Protein AF-A0A0B8PIT9-F1 (afdb_monomer_lite)

Secondary structure (DSSP, 8-state):
-------EEEEEETTEEEEEEEEEGGGS-THHHHHHHHHHHHHHHHHTGGGGTTGGGSEEEEEEES-TT-HHHHHHHHHHHHHHGGGPPEEEEEEEESS----HHHHHHS---HHHHHHHTT-SSGGGGGGHHHHHHHHHHHEEEEEEE--TTSPPPPPEEEEEEE--S-PEEEEE-GGGSBP--BGGGTB---EEEEETTEEEEE---BT--SSS-HHHHHHHHHHHHHHHHHSTT----TT-EEEEEE-HHHHHHHHHHHHTEEEEEEES--S-HHHHHTS----

pLDDT: mean 80.67, std 16.25, range [24.0, 97.69]

Structure (mmCIF, N/CA/C/O backbone):
data_AF-A0A0B8PIT9-F1
#
_entry.id   AF-A0A0B8PIT9-F1
#
loop_
_atom_site.group_PDB
_atom_site.id
_atom_site.type_symbol
_atom_site.label_atom_id
_atom_site.label_alt_id
_atom_site.label_comp_id
_atom_site.label_asym_id
_atom_site.label_entity_id
_atom_site.label_seq_id
_atom_site.pdbx_PDB_ins_code
_atom_site.Cartn_x
_atom_site.Cartn_y
_atom_site.Cartn_z
_atom_site.occupancy
_atom_site.B_iso_or_equiv
_atom_site.auth_seq_id
_atom_site.auth_comp_id
_atom_site.auth_asym_id
_atom_site.auth_atom_id
_atom_site.pdbx_PDB_model_num
ATOM 1 N N . MET A 1 1 ? 27.194 18.241 -0.532 1.00 26.44 1 MET A N 1
ATOM 2 C CA . MET A 1 1 ? 25.831 18.759 -0.779 1.00 26.44 1 MET A CA 1
ATOM 3 C C . MET A 1 1 ? 25.092 17.719 -1.616 1.00 26.44 1 MET A C 1
ATOM 5 O O . MET A 1 1 ? 25.312 17.622 -2.813 1.00 26.44 1 MET A O 1
ATOM 9 N N . THR A 1 2 ? 24.352 16.824 -0.964 1.00 24.00 2 THR A N 1
ATOM 10 C CA . THR A 1 2 ? 23.781 15.618 -1.582 1.00 24.00 2 THR A CA 1
ATOM 11 C C . THR A 1 2 ? 22.558 16.008 -2.407 1.00 24.00 2 THR A C 1
ATOM 13 O O . THR A 1 2 ? 21.477 16.222 -1.861 1.00 24.00 2 THR A O 1
ATOM 16 N N . GLN A 1 3 ? 22.733 16.169 -3.719 1.00 26.91 3 GLN A N 1
ATOM 17 C CA . GLN A 1 3 ? 21.637 16.458 -4.637 1.00 26.91 3 GLN A CA 1
ATOM 18 C C . GLN A 1 3 ? 20.730 15.222 -4.680 1.00 26.91 3 GLN A C 1
ATOM 20 O O . GLN A 1 3 ? 21.044 14.212 -5.309 1.00 26.91 3 GLN A O 1
ATOM 25 N N . LEU A 1 4 ? 19.634 15.265 -3.918 1.00 27.41 4 LEU A N 1
ATOM 26 C CA . LEU A 1 4 ? 18.597 14.245 -3.952 1.00 27.41 4 LEU A CA 1
ATOM 27 C C . LEU A 1 4 ? 18.069 14.159 -5.381 1.00 27.41 4 LEU A C 1
ATOM 29 O O . LEU A 1 4 ? 17.378 15.062 -5.856 1.00 27.41 4 LEU A O 1
ATOM 33 N N . MET A 1 5 ? 18.410 13.061 -6.053 1.00 31.33 5 MET A N 1
ATOM 34 C CA . MET A 1 5 ? 17.773 12.631 -7.287 1.00 31.33 5 MET A CA 1
ATOM 35 C C . MET A 1 5 ? 16.274 12.548 -6.990 1.00 31.33 5 MET A C 1
ATOM 37 O O . MET A 1 5 ? 15.802 11.648 -6.298 1.00 31.33 5 MET A O 1
ATOM 41 N N . THR A 1 6 ? 15.543 13.576 -7.404 1.00 32.84 6 THR A N 1
ATOM 42 C CA . THR A 1 6 ? 14.099 13.631 -7.237 1.00 32.84 6 THR A CA 1
ATOM 43 C C . THR A 1 6 ? 13.543 12.689 -8.288 1.00 32.84 6 THR A C 1
ATOM 45 O O . THR A 1 6 ? 13.624 12.984 -9.479 1.00 32.84 6 THR A O 1
ATOM 48 N N . LEU A 1 7 ? 13.065 11.522 -7.856 1.00 41.59 7 LEU A N 1
ATOM 49 C CA . LEU A 1 7 ? 12.253 10.660 -8.707 1.00 41.59 7 LEU A CA 1
ATOM 50 C C . LEU A 1 7 ? 11.084 11.501 -9.229 1.00 41.59 7 LEU A C 1
ATOM 52 O O . LEU A 1 7 ? 10.476 12.255 -8.471 1.00 41.59 7 LEU A O 1
ATOM 56 N N . LEU A 1 8 ? 10.825 11.419 -10.526 1.00 42.94 8 LEU A N 1
ATOM 57 C CA . LEU A 1 8 ? 9.702 12.078 -11.178 1.00 42.94 8 LEU A CA 1
ATOM 58 C C . LEU A 1 8 ? 8.691 10.992 -11.536 1.00 42.94 8 LEU A C 1
ATOM 60 O O . LEU A 1 8 ? 9.087 9.937 -12.024 1.00 42.94 8 LEU A O 1
ATOM 64 N N . ILE A 1 9 ? 7.409 11.248 -11.292 1.00 45.84 9 ILE A N 1
ATOM 65 C CA . ILE A 1 9 ? 6.317 10.400 -11.776 1.00 45.84 9 ILE A CA 1
ATOM 66 C C . ILE A 1 9 ? 5.613 11.086 -12.941 1.00 45.84 9 ILE A C 1
ATOM 68 O O . ILE A 1 9 ? 5.489 12.313 -12.978 1.00 45.84 9 ILE A O 1
ATOM 72 N N . THR A 1 10 ? 5.156 10.287 -13.895 1.00 48.75 10 THR A N 1
ATOM 73 C CA . THR A 1 10 ? 4.450 10.759 -15.084 1.00 48.75 10 THR A CA 1
ATOM 74 C C . THR A 1 10 ? 2.951 10.784 -14.789 1.00 48.75 10 THR A C 1
ATOM 76 O O . THR A 1 10 ? 2.353 9.752 -14.494 1.00 48.75 10 THR A O 1
ATOM 79 N N . MET A 1 11 ? 2.330 11.962 -14.843 1.00 50.50 11 MET A N 1
ATOM 80 C CA . MET A 1 11 ? 0.885 12.138 -14.675 1.00 50.50 11 MET A CA 1
ATOM 81 C C . MET A 1 11 ? 0.250 12.582 -15.989 1.00 50.50 11 MET A C 1
ATOM 83 O O . MET A 1 11 ? 0.694 13.557 -16.592 1.00 50.50 11 MET A O 1
ATOM 87 N N . GLN A 1 12 ? -0.810 11.902 -16.415 1.00 60.56 12 GLN A N 1
ATOM 88 C CA . GLN A 1 12 ? -1.537 12.249 -17.635 1.00 60.56 12 GLN A CA 1
ATOM 89 C C . GLN A 1 12 ? -2.305 13.565 -17.452 1.00 60.56 12 GLN A C 1
ATOM 91 O O . GLN A 1 12 ? -2.968 13.775 -16.431 1.00 60.56 12 GLN A O 1
ATOM 96 N N . LEU A 1 13 ? -2.208 14.466 -18.429 1.00 62.28 13 LEU A N 1
ATOM 97 C CA . LEU A 1 13 ? -2.918 15.742 -18.392 1.00 62.28 13 LEU A CA 1
ATOM 98 C C . LEU A 1 13 ? -4.373 15.545 -18.825 1.00 62.28 13 LEU A C 1
ATOM 100 O O . LEU A 1 13 ? -4.648 14.954 -19.866 1.00 62.28 13 LEU A O 1
ATOM 104 N N . LYS A 1 14 ? -5.321 16.078 -18.042 1.00 65.38 14 LYS A N 1
ATOM 105 C CA . LYS A 1 14 ? -6.761 15.997 -18.361 1.00 65.38 14 LYS A CA 1
ATOM 106 C C . LYS A 1 14 ? -7.112 16.649 -19.699 1.00 65.38 14 LYS A C 1
ATOM 108 O O . LYS A 1 14 ? -8.049 16.217 -20.355 1.00 65.38 14 LYS A O 1
ATOM 113 N N . GLU A 1 15 ? -6.368 17.681 -20.076 1.00 76.38 15 GLU A N 1
ATOM 114 C CA . GLU A 1 15 ? -6.575 18.452 -21.304 1.00 76.38 15 GLU A CA 1
ATOM 115 C C . GLU A 1 15 ? -6.056 17.721 -22.547 1.00 76.38 15 GLU A C 1
ATOM 117 O O . GLU A 1 15 ? -6.538 17.969 -23.649 1.00 76.38 15 GLU A O 1
ATOM 122 N N . ASN A 1 16 ? -5.088 16.809 -22.390 1.00 66.19 16 ASN A N 1
ATOM 123 C CA . ASN A 1 16 ? -4.541 16.053 -23.506 1.00 66.19 16 ASN A CA 1
ATOM 124 C C . ASN A 1 16 ? -3.997 14.691 -23.061 1.00 66.19 16 ASN A C 1
ATOM 126 O O . ASN A 1 16 ? -2.941 14.591 -22.437 1.00 66.19 16 ASN A O 1
ATOM 130 N N . VAL A 1 17 ? -4.702 13.634 -23.465 1.00 61.75 17 VAL A N 1
ATOM 131 C CA . VAL A 1 17 ? -4.383 12.241 -23.124 1.00 61.75 17 VAL A CA 1
ATOM 132 C C . VAL A 1 17 ? -3.042 11.756 -23.681 1.00 61.75 17 VAL A C 1
ATOM 134 O O . VAL A 1 17 ? -2.508 10.776 -23.170 1.00 61.75 17 VAL A O 1
ATOM 137 N N . PHE A 1 18 ? -2.472 12.430 -24.681 1.00 56.06 18 PHE A N 1
ATOM 138 C CA . PHE A 1 18 ? -1.156 12.090 -25.228 1.00 56.06 18 PHE A CA 1
ATOM 139 C C . PHE A 1 18 ? 0.001 12.741 -24.465 1.00 56.06 18 PHE A C 1
ATOM 141 O O . PHE A 1 18 ? 1.154 12.366 -24.664 1.00 56.06 18 PHE A O 1
ATOM 148 N N . TRP A 1 19 ? -0.283 13.708 -23.589 1.00 58.47 19 TRP A N 1
ATOM 149 C CA . TRP A 1 19 ? 0.740 14.468 -22.884 1.00 58.47 19 TRP A CA 1
ATOM 150 C C . TRP A 1 19 ? 0.781 14.067 -21.420 1.00 58.47 19 TRP A C 1
ATOM 152 O O . TRP A 1 19 ? -0.242 13.943 -20.741 1.00 58.47 19 TRP A O 1
ATOM 162 N N . SER A 1 20 ? 1.999 13.891 -20.921 1.00 59.94 20 SER A N 1
ATOM 163 C CA . SER A 1 20 ? 2.227 13.573 -19.521 1.00 59.94 20 SER A CA 1
ATOM 164 C C . SER A 1 20 ? 3.138 14.611 -18.884 1.00 59.94 20 SER A C 1
ATOM 166 O O . SER A 1 20 ? 4.152 15.012 -19.453 1.00 59.94 20 SER A O 1
ATOM 168 N N . LYS A 1 21 ? 2.767 15.053 -17.687 1.00 62.25 21 LYS A N 1
ATOM 169 C CA . LYS A 1 21 ? 3.559 15.956 -16.861 1.00 62.25 21 LYS A CA 1
ATOM 170 C C . LYS A 1 21 ? 4.464 15.140 -15.948 1.00 62.25 21 LYS A C 1
ATOM 172 O O . LYS A 1 21 ? 3.998 14.223 -15.277 1.00 62.25 21 LYS A O 1
ATOM 177 N N . LEU A 1 22 ? 5.739 15.510 -15.889 1.00 52.09 22 LEU A N 1
ATOM 178 C CA . LEU A 1 22 ? 6.673 14.994 -14.893 1.00 52.09 22 LEU A CA 1
ATOM 179 C C . LEU A 1 22 ? 6.504 15.788 -13.594 1.00 52.09 22 LEU A C 1
ATOM 181 O O . LEU A 1 22 ? 6.681 17.007 -13.585 1.00 52.09 22 LEU A O 1
ATOM 185 N N . VAL A 1 23 ? 6.145 15.107 -12.508 1.00 52.12 23 VAL A N 1
ATOM 186 C CA . VAL A 1 23 ? 5.936 15.717 -11.187 1.00 52.12 23 VAL A CA 1
ATOM 187 C C . VAL A 1 23 ? 6.954 15.148 -10.195 1.00 52.12 23 VAL A C 1
ATOM 189 O O . VAL A 1 23 ? 7.129 13.927 -10.161 1.00 52.12 23 VAL A O 1
ATOM 192 N N . PRO A 1 24 ? 7.638 15.989 -9.393 1.00 46.69 24 PRO A N 1
ATOM 193 C CA . PRO A 1 24 ? 8.471 15.538 -8.279 1.00 46.69 24 PRO A CA 1
ATOM 194 C C . PRO A 1 24 ? 7.733 14.535 -7.390 1.00 46.69 24 PRO A C 1
ATOM 196 O O . PRO A 1 24 ? 6.664 14.839 -6.876 1.00 46.69 24 PRO A O 1
ATOM 199 N N . GLN A 1 25 ? 8.318 13.363 -7.130 1.00 47.09 25 GLN A N 1
ATOM 200 C CA . GLN A 1 25 ? 7.746 12.353 -6.224 1.00 47.09 25 GLN A CA 1
ATOM 201 C C . GLN A 1 25 ? 7.554 12.906 -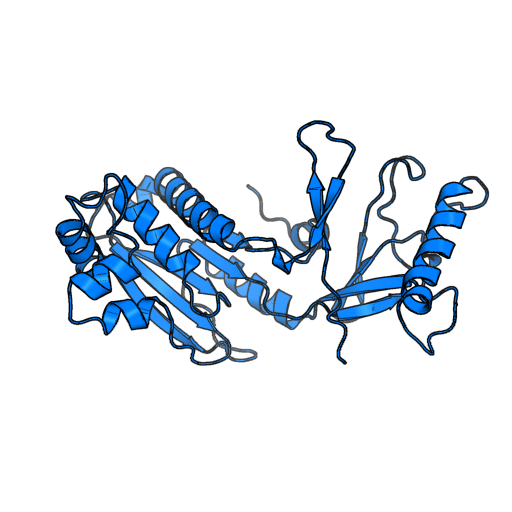4.799 1.00 47.09 25 GLN A C 1
ATOM 203 O O . GLN A 1 25 ? 6.744 12.400 -4.035 1.00 47.09 25 GLN A O 1
ATOM 208 N N . ARG A 1 26 ? 8.258 13.980 -4.419 1.00 46.19 26 ARG A N 1
ATOM 209 C CA . ARG A 1 26 ? 8.007 14.675 -3.146 1.00 46.19 26 ARG A CA 1
ATOM 210 C C . ARG A 1 26 ? 6.622 15.328 -3.076 1.00 46.19 26 ARG A C 1
ATOM 212 O O . ARG A 1 26 ? 6.094 15.443 -1.977 1.00 46.19 26 ARG A O 1
ATOM 219 N N . ASP A 1 27 ? 6.039 15.677 -4.221 1.00 40.56 27 ASP A N 1
ATOM 220 C CA . ASP A 1 27 ? 4.724 16.314 -4.328 1.00 40.56 27 ASP A CA 1
ATOM 221 C C . ASP A 1 27 ? 3.583 15.306 -4.538 1.00 40.56 27 ASP A C 1
ATOM 223 O O . ASP A 1 27 ? 2.421 15.708 -4.632 1.00 40.56 27 ASP A O 1
ATOM 227 N N . SER A 1 28 ? 3.859 13.992 -4.570 1.00 46.88 28 SER A N 1
ATOM 228 C CA . SER A 1 28 ? 2.792 12.993 -4.447 1.00 46.88 28 SER A CA 1
ATOM 229 C C . SER A 1 28 ? 2.329 12.973 -2.995 1.00 46.88 28 SER A C 1
ATOM 231 O O . SER A 1 28 ? 2.787 12.183 -2.170 1.00 46.88 28 SER A O 1
ATOM 233 N N . ASN A 1 29 ? 1.463 13.927 -2.686 1.00 53.19 29 ASN A N 1
ATOM 234 C CA . ASN A 1 29 ? 0.841 14.103 -1.397 1.00 53.19 29 ASN A CA 1
ATOM 235 C C . ASN A 1 29 ? 0.224 12.769 -0.946 1.00 53.19 29 ASN A C 1
ATOM 237 O O . ASN A 1 29 ? -0.634 12.208 -1.633 1.00 53.19 29 ASN A O 1
ATOM 241 N N . TYR A 1 30 ? 0.686 12.248 0.191 1.00 61.81 30 TYR A N 1
ATOM 242 C CA . TYR A 1 30 ? 0.211 10.994 0.779 1.00 61.81 30 TYR A CA 1
ATOM 243 C C . TYR A 1 30 ? -1.314 10.985 1.012 1.00 61.81 30 TYR A C 1
ATOM 245 O O . TYR A 1 30 ? -1.900 9.912 1.124 1.00 61.81 30 TYR A O 1
ATOM 253 N N . ASP A 1 31 ? -1.974 12.144 0.953 1.00 68.50 31 ASP A N 1
ATOM 254 C CA . ASP A 1 31 ? -3.432 12.311 0.939 1.00 68.50 31 ASP A CA 1
ATOM 255 C C . ASP A 1 31 ? -4.167 11.399 -0.063 1.00 68.50 31 ASP A C 1
ATOM 257 O O . ASP A 1 31 ? -5.296 10.958 0.198 1.00 68.50 31 ASP A O 1
ATOM 261 N N . TYR A 1 32 ? -3.553 11.062 -1.209 1.00 83.25 32 TYR A N 1
ATOM 262 C CA . TYR A 1 32 ? -4.187 10.127 -2.146 1.00 83.25 32 TYR A CA 1
ATOM 263 C C . TYR A 1 32 ? -4.332 8.726 -1.532 1.00 83.25 32 TYR A C 1
ATOM 265 O O . TYR A 1 32 ? -5.302 8.029 -1.834 1.00 83.25 32 TYR A O 1
ATOM 273 N N . VAL A 1 33 ? -3.403 8.313 -0.659 1.00 88.75 33 VAL A N 1
ATOM 274 C CA . VAL A 1 33 ? -3.403 6.996 -0.006 1.00 88.75 33 VAL A CA 1
ATOM 275 C C . VAL A 1 33 ? -4.597 6.878 0.929 1.00 88.75 33 VAL A C 1
ATOM 277 O O . VAL A 1 33 ? -5.299 5.873 0.884 1.00 88.75 33 VAL A O 1
ATOM 280 N N . ARG A 1 34 ? -4.903 7.919 1.709 1.00 92.50 34 ARG A N 1
ATOM 281 C CA . ARG A 1 34 ? -6.105 7.962 2.554 1.00 92.50 34 ARG A CA 1
ATOM 282 C C . ARG A 1 34 ? -7.380 7.765 1.735 1.00 92.50 34 ARG A C 1
ATOM 284 O O . ARG A 1 34 ? -8.232 6.946 2.087 1.00 92.50 34 ARG A O 1
ATOM 291 N N . SER A 1 35 ? -7.485 8.474 0.611 1.00 91.56 35 SER A N 1
ATOM 292 C CA . SER A 1 35 ? -8.624 8.352 -0.309 1.00 91.56 35 SER A CA 1
ATOM 293 C C . SER A 1 35 ? -8.704 6.960 -0.944 1.00 91.56 35 SER A C 1
ATOM 295 O O . SER A 1 35 ? -9.787 6.378 -1.021 1.00 91.56 35 SER A O 1
ATOM 297 N N . LEU A 1 36 ? -7.559 6.400 -1.345 1.00 91.94 36 LEU A N 1
ATOM 298 C CA . LEU A 1 36 ? -7.435 5.049 -1.888 1.00 91.94 36 LEU A CA 1
ATOM 299 C C . LEU A 1 36 ? -7.885 3.997 -0.870 1.00 91.94 36 LEU A C 1
ATOM 301 O O . LEU A 1 36 ? -8.675 3.124 -1.214 1.00 91.94 36 LEU A O 1
ATOM 305 N N . VAL A 1 37 ? -7.429 4.088 0.381 1.00 95.25 37 VAL A N 1
ATOM 306 C CA . VAL A 1 37 ? -7.804 3.160 1.457 1.00 95.25 37 VAL A CA 1
ATOM 307 C C . VAL A 1 37 ? -9.313 3.181 1.661 1.00 95.25 37 VAL A C 1
ATOM 309 O O . VAL A 1 37 ? -9.952 2.134 1.578 1.00 95.25 37 VAL A O 1
ATOM 312 N N . LYS A 1 38 ? -9.906 4.368 1.833 1.00 95.19 38 LYS A N 1
ATOM 313 C CA . LYS A 1 38 ? -11.359 4.525 1.973 1.00 95.19 38 LYS A CA 1
ATOM 314 C C . LYS A 1 38 ? -12.117 3.886 0.804 1.00 95.19 38 LYS A C 1
ATOM 316 O O . LYS A 1 38 ? -13.078 3.145 1.029 1.00 95.19 38 LYS A O 1
ATOM 321 N N . ASP A 1 39 ? -11.710 4.174 -0.433 1.00 94.50 39 ASP A N 1
ATOM 322 C CA . ASP A 1 39 ? -12.349 3.653 -1.647 1.00 94.50 39 ASP A CA 1
ATOM 323 C C . ASP A 1 39 ? -12.254 2.123 -1.730 1.00 94.50 39 ASP A C 1
ATOM 325 O O . ASP A 1 39 ? -13.265 1.446 -1.927 1.00 94.50 39 ASP A O 1
ATOM 329 N N . LYS A 1 40 ? -11.060 1.561 -1.518 1.00 95.00 40 LYS A N 1
ATOM 330 C CA . LYS A 1 40 ? -10.817 0.116 -1.628 1.00 95.00 40 LYS A CA 1
ATOM 331 C C . LYS A 1 40 ? -11.500 -0.671 -0.520 1.00 95.00 40 LYS A C 1
ATOM 333 O O . LYS A 1 40 ? -12.167 -1.652 -0.831 1.00 95.00 40 LYS A O 1
ATOM 338 N N . VAL A 1 41 ? -11.444 -0.203 0.730 1.00 95.06 41 VAL A N 1
ATOM 339 C CA . VAL A 1 41 ? -12.196 -0.812 1.842 1.00 95.06 41 VAL A CA 1
ATOM 340 C C . VAL A 1 41 ? -13.698 -0.788 1.538 1.00 95.06 41 VAL A C 1
ATOM 342 O O . VAL A 1 41 ? -14.371 -1.807 1.678 1.00 95.06 41 VAL A O 1
ATOM 345 N N . SER A 1 42 ? -14.224 0.338 1.040 1.00 93.38 42 SER A N 1
ATOM 346 C CA . SER A 1 42 ? -15.645 0.461 0.686 1.00 93.38 42 SER A CA 1
ATOM 347 C C . SER A 1 42 ? -16.061 -0.519 -0.409 1.00 93.38 42 SER A C 1
ATOM 349 O O . SER A 1 42 ? -17.078 -1.201 -0.267 1.00 93.38 42 SER A O 1
ATOM 351 N N . LYS A 1 43 ? -15.274 -0.609 -1.488 1.00 93.62 43 LYS A N 1
ATOM 352 C CA . LYS A 1 43 ? -15.516 -1.535 -2.603 1.00 93.62 43 LYS A CA 1
ATOM 353 C C . LYS A 1 43 ? -15.427 -2.986 -2.150 1.00 93.62 43 LYS A C 1
ATOM 355 O O . LYS A 1 43 ? -16.318 -3.766 -2.478 1.00 93.62 43 LYS A O 1
ATOM 360 N N . PHE A 1 44 ? -14.425 -3.321 -1.340 1.00 92.69 44 PHE A N 1
ATOM 361 C CA . PHE A 1 44 ? -14.270 -4.652 -0.764 1.00 92.69 44 PHE A CA 1
ATOM 362 C C . PHE A 1 44 ? -15.500 -5.045 0.062 1.00 92.69 44 PHE A C 1
ATOM 364 O O . PHE A 1 44 ? -16.095 -6.093 -0.176 1.00 92.69 44 PHE A O 1
ATOM 371 N N . SER A 1 45 ? -15.949 -4.184 0.984 1.00 89.56 45 SER A N 1
ATOM 372 C CA . SER A 1 45 ? -17.125 -4.468 1.819 1.00 89.56 45 SER A CA 1
ATOM 373 C C . SER A 1 45 ? -18.412 -4.672 1.014 1.00 89.56 45 SER A C 1
ATOM 375 O O . SER A 1 45 ? -19.304 -5.385 1.468 1.00 89.56 45 SER A O 1
ATOM 377 N N . VAL A 1 46 ? -18.540 -4.044 -0.161 1.00 89.88 46 VAL A N 1
ATOM 378 C CA . VAL A 1 46 ? -19.696 -4.233 -1.051 1.00 89.88 46 VAL A CA 1
ATOM 379 C C . VAL A 1 46 ? -19.572 -5.530 -1.851 1.00 89.88 46 VAL A C 1
ATOM 381 O O . VAL A 1 46 ? -20.524 -6.312 -1.875 1.00 89.88 46 VAL A O 1
ATOM 384 N N . ALA A 1 47 ? -18.413 -5.779 -2.465 1.00 90.50 47 ALA A N 1
ATOM 385 C CA . ALA A 1 47 ? -18.161 -6.968 -3.281 1.00 90.50 47 ALA A CA 1
ATOM 386 C C . ALA A 1 47 ? -18.249 -8.262 -2.454 1.00 90.50 47 ALA A C 1
ATOM 388 O O . ALA A 1 47 ? -18.882 -9.233 -2.862 1.00 90.50 47 ALA A O 1
ATOM 389 N N . PHE A 1 48 ? -17.705 -8.239 -1.236 1.00 88.12 48 PHE A N 1
ATOM 390 C CA . PHE A 1 48 ? -17.645 -9.385 -0.331 1.00 88.12 48 PHE A CA 1
ATOM 391 C C . PHE A 1 48 ? -18.641 -9.272 0.827 1.00 88.12 48 PHE A C 1
ATOM 393 O O . PHE A 1 48 ? -18.391 -9.770 1.922 1.00 88.12 48 PHE A O 1
ATOM 400 N N . LYS A 1 49 ? -19.804 -8.639 0.602 1.00 86.12 49 LYS A N 1
ATOM 401 C CA . LYS A 1 49 ? -20.836 -8.432 1.640 1.00 86.12 49 LYS A CA 1
ATOM 402 C C . LYS A 1 49 ? -21.232 -9.714 2.387 1.00 86.12 49 LYS A C 1
ATOM 404 O O . LYS A 1 49 ? -21.589 -9.654 3.559 1.00 86.12 49 LYS A O 1
ATOM 409 N N . HIS A 1 50 ? -21.150 -10.867 1.718 1.00 85.94 50 HIS A N 1
ATOM 410 C CA . HIS A 1 50 ? -21.486 -12.175 2.279 1.00 85.94 50 HIS A CA 1
ATOM 411 C C . HIS A 1 50 ? -20.522 -12.616 3.400 1.00 85.94 50 HIS A C 1
ATOM 413 O O . HIS A 1 50 ? -20.941 -13.324 4.310 1.00 85.94 50 HIS A O 1
ATOM 419 N N . LEU A 1 51 ? -19.269 -12.142 3.395 1.00 83.19 51 LEU A N 1
ATOM 420 C CA . LEU A 1 51 ? -18.300 -12.402 4.469 1.00 83.19 51 LEU A CA 1
ATOM 421 C C . LEU A 1 51 ? -18.658 -11.668 5.772 1.00 83.19 51 LEU A C 1
ATOM 423 O O . LEU A 1 51 ? -18.175 -12.026 6.842 1.00 83.19 51 LEU A O 1
ATOM 427 N N . PHE A 1 52 ? -19.526 -10.654 5.694 1.00 81.44 52 PHE A N 1
ATOM 428 C CA . PHE A 1 52 ? -19.849 -9.752 6.802 1.00 81.44 52 PHE A CA 1
ATOM 429 C C . PHE A 1 52 ? -21.330 -9.795 7.205 1.00 81.44 52 PHE A C 1
ATOM 431 O O . PHE A 1 52 ? -21.834 -8.868 7.836 1.00 81.44 52 PHE A O 1
ATOM 438 N N . VAL A 1 53 ? -22.043 -10.875 6.861 1.00 70.88 53 VAL A N 1
ATOM 439 C CA . VAL A 1 53 ? -23.495 -11.027 7.105 1.00 70.88 53 VAL A CA 1
ATOM 440 C C . VAL A 1 53 ? -23.841 -10.983 8.593 1.00 70.88 53 VAL A C 1
ATOM 442 O O . VAL A 1 53 ? -24.870 -10.428 8.965 1.00 70.88 53 VAL A O 1
ATOM 445 N N . ALA A 1 54 ? -22.954 -11.475 9.464 1.00 66.81 54 ALA A N 1
ATOM 446 C CA . ALA A 1 54 ? -23.125 -11.374 10.915 1.00 66.81 54 ALA A CA 1
ATOM 447 C C . ALA A 1 54 ? -22.697 -10.004 11.497 1.00 66.81 54 ALA A C 1
ATOM 449 O O . ALA A 1 54 ? -22.535 -9.864 12.714 1.00 66.81 54 ALA A O 1
ATOM 450 N N . GLY A 1 55 ? -22.519 -8.985 10.646 1.00 67.75 55 GLY A N 1
ATOM 451 C CA . GLY A 1 55 ? -22.318 -7.587 11.024 1.00 67.75 55 GLY A CA 1
ATOM 452 C C . GLY A 1 55 ? -21.182 -7.400 12.027 1.00 67.75 55 GLY A C 1
ATOM 453 O O . GLY A 1 55 ? -20.042 -7.791 11.779 1.00 67.75 55 GLY A O 1
ATOM 454 N N . SER A 1 56 ? -21.500 -6.846 13.199 1.00 60.22 56 SER A N 1
ATOM 455 C CA . SER A 1 56 ? -20.544 -6.536 14.274 1.00 60.22 56 SER A CA 1
ATOM 456 C C . SER A 1 56 ? -19.843 -7.751 14.903 1.00 60.22 56 SER A C 1
ATOM 458 O O . SER A 1 56 ? -18.884 -7.565 15.654 1.00 60.22 56 SER A O 1
ATOM 460 N N . LYS A 1 57 ? -20.289 -8.984 14.619 1.00 68.25 57 LYS A N 1
ATOM 461 C CA . LYS A 1 57 ? -19.609 -10.216 15.061 1.00 68.25 57 LYS A CA 1
ATOM 462 C C . LYS A 1 57 ? -18.494 -10.662 14.117 1.00 68.25 57 LYS A C 1
ATOM 464 O O . LYS A 1 57 ? -17.676 -11.487 14.504 1.00 68.25 57 LYS A O 1
ATOM 469 N N . THR A 1 58 ? -18.466 -10.127 12.900 1.00 84.88 58 THR A N 1
ATOM 470 C CA . THR A 1 58 ? -17.394 -10.399 11.936 1.00 84.88 58 THR A CA 1
ATOM 471 C C . THR A 1 58 ? -16.261 -9.393 12.103 1.00 84.88 58 THR A C 1
ATOM 473 O O . THR A 1 58 ? -16.458 -8.315 12.671 1.00 84.88 58 THR A O 1
ATOM 476 N N . THR A 1 59 ? -15.074 -9.752 11.619 1.00 92.06 59 THR A N 1
ATOM 477 C CA . THR A 1 59 ? -13.896 -8.884 11.659 1.00 92.06 59 THR A CA 1
ATOM 478 C C . THR A 1 59 ? -13.286 -8.802 10.268 1.00 92.06 59 THR A C 1
ATOM 480 O O . THR A 1 59 ? -12.839 -9.802 9.711 1.00 92.06 59 THR A O 1
ATOM 483 N N . LEU A 1 60 ? -13.244 -7.598 9.708 1.00 94.19 60 LEU A N 1
ATOM 484 C CA . LEU A 1 60 ? -12.461 -7.274 8.529 1.00 94.19 60 LEU A CA 1
ATOM 485 C C . LEU A 1 60 ? -10.984 -7.188 8.927 1.00 94.19 60 LEU A C 1
ATOM 487 O O . LEU A 1 60 ? -10.535 -6.209 9.516 1.00 94.19 60 LEU A O 1
ATOM 491 N N . ILE A 1 61 ? -10.241 -8.240 8.609 1.00 96.12 61 ILE A N 1
ATOM 492 C CA . ILE A 1 61 ? -8.785 -8.299 8.782 1.00 96.12 61 ILE A CA 1
ATOM 493 C C . ILE A 1 61 ? -8.091 -7.624 7.593 1.00 96.12 61 ILE A C 1
ATOM 495 O O . ILE A 1 61 ? -8.345 -8.001 6.445 1.00 96.12 61 ILE A O 1
ATOM 499 N N . ILE A 1 62 ? -7.224 -6.652 7.872 1.00 97.31 62 ILE A N 1
ATOM 500 C CA . ILE A 1 62 ? -6.441 -5.896 6.893 1.00 97.31 62 ILE A CA 1
ATOM 501 C C . ILE A 1 62 ? -4.957 -6.022 7.233 1.00 97.31 62 ILE A C 1
ATOM 503 O O . ILE A 1 62 ? -4.558 -5.731 8.356 1.00 97.31 62 ILE A O 1
ATOM 507 N N . ASN A 1 63 ? -4.124 -6.371 6.260 1.00 95.81 63 ASN A N 1
ATOM 508 C CA . ASN A 1 63 ? -2.675 -6.260 6.404 1.00 95.81 63 ASN A CA 1
ATOM 509 C C . ASN A 1 63 ? -2.211 -4.901 5.875 1.00 95.81 63 ASN A C 1
ATOM 511 O O . ASN A 1 63 ? -2.599 -4.471 4.788 1.00 95.81 63 ASN A O 1
ATOM 515 N N . SER A 1 64 ? -1.350 -4.231 6.629 1.00 94.94 64 SER A N 1
ATOM 516 C CA . SER A 1 64 ? -0.628 -3.047 6.186 1.00 94.94 64 SER A CA 1
ATOM 517 C C . SER A 1 64 ? 0.859 -3.350 6.198 1.00 94.94 64 SER A C 1
ATOM 519 O O . SER A 1 64 ? 1.460 -3.515 7.257 1.00 94.94 64 SER A O 1
ATOM 521 N N . VAL A 1 65 ? 1.450 -3.437 5.012 1.00 91.62 65 VAL A N 1
ATOM 522 C CA . VAL A 1 65 ? 2.840 -3.853 4.837 1.00 91.62 65 VAL A CA 1
ATOM 523 C C . VAL A 1 65 ? 3.658 -2.661 4.369 1.00 91.62 65 VAL A C 1
ATOM 525 O O . VAL A 1 65 ? 3.362 -2.079 3.321 1.00 91.62 65 VAL A O 1
ATOM 528 N N . ASN A 1 66 ? 4.708 -2.327 5.125 1.00 88.88 66 ASN A N 1
ATOM 529 C CA . ASN A 1 66 ? 5.684 -1.286 4.799 1.00 88.88 66 ASN A CA 1
ATOM 530 C C . ASN A 1 66 ? 5.098 0.141 4.709 1.00 88.88 66 ASN A C 1
ATOM 532 O O . ASN A 1 66 ? 5.671 1.019 4.064 1.00 88.88 66 ASN A O 1
ATOM 536 N N . ASN A 1 67 ? 3.980 0.428 5.379 1.00 88.56 67 ASN A N 1
ATOM 537 C CA . ASN A 1 67 ? 3.356 1.760 5.365 1.00 88.56 67 ASN A CA 1
ATOM 538 C C . ASN A 1 67 ? 3.894 2.725 6.443 1.00 88.56 67 ASN A C 1
ATOM 540 O O . ASN A 1 67 ? 3.206 3.682 6.806 1.00 88.56 67 ASN A O 1
ATOM 544 N N . SER A 1 68 ? 5.126 2.522 6.929 1.00 84.88 68 SER A N 1
ATOM 545 C CA . SER A 1 68 ? 5.819 3.427 7.861 1.00 84.88 68 SER A CA 1
ATOM 546 C C . SER A 1 68 ? 4.981 3.702 9.125 1.00 84.88 68 SER A C 1
ATOM 548 O O . SER A 1 68 ? 4.535 2.774 9.795 1.00 84.88 68 SER A O 1
ATOM 550 N N . GLU A 1 69 ? 4.692 4.966 9.457 1.00 90.81 69 GLU A N 1
ATOM 551 C CA . GLU A 1 69 ? 3.843 5.317 10.607 1.00 90.81 69 GLU A CA 1
ATOM 552 C C . GLU A 1 69 ? 2.356 4.952 10.429 1.00 90.81 69 GLU A C 1
ATOM 554 O O . GLU A 1 69 ? 1.571 5.131 11.357 1.00 90.81 69 GLU A O 1
ATOM 559 N N . ASN A 1 70 ? 1.937 4.452 9.261 1.00 93.56 70 ASN A N 1
ATOM 560 C CA . ASN A 1 70 ? 0.563 4.031 8.969 1.00 93.56 70 ASN A CA 1
ATOM 561 C C . ASN A 1 70 ? -0.510 5.136 9.084 1.00 93.56 70 ASN A C 1
ATOM 563 O O . ASN A 1 70 ? -1.700 4.830 9.161 1.00 93.56 70 ASN A O 1
ATOM 567 N N . LYS A 1 71 ? -0.112 6.415 9.034 1.00 94.06 71 LYS A N 1
ATOM 568 C CA . LYS A 1 71 ? -1.020 7.572 9.127 1.00 94.06 71 LYS A CA 1
ATOM 569 C C . LYS A 1 71 ? -2.195 7.486 8.157 1.00 94.06 71 LYS A C 1
ATOM 571 O O . LYS A 1 71 ? -3.349 7.525 8.567 1.00 94.06 71 LYS A O 1
ATOM 576 N N . GLU A 1 72 ? -1.902 7.345 6.869 1.00 93.25 72 GLU A N 1
ATOM 577 C CA . GLU A 1 72 ? -2.933 7.407 5.830 1.00 93.25 72 GLU A CA 1
ATOM 578 C C . GLU A 1 72 ? -3.828 6.171 5.802 1.00 93.25 72 GLU A C 1
ATOM 580 O O . GLU A 1 72 ? -5.013 6.272 5.490 1.00 93.25 72 GLU A O 1
ATOM 585 N N . ILE A 1 73 ? -3.281 5.009 6.180 1.00 95.44 73 ILE A N 1
ATOM 586 C CA . ILE A 1 73 ? -4.076 3.795 6.389 1.00 95.44 73 ILE A CA 1
ATOM 587 C C . ILE A 1 73 ? -5.082 4.046 7.514 1.00 95.44 73 ILE A C 1
ATOM 589 O O . ILE A 1 73 ? -6.277 3.826 7.337 1.00 95.44 73 ILE A O 1
ATOM 593 N N . PHE A 1 74 ? -4.615 4.575 8.646 1.00 96.31 74 PHE A N 1
ATOM 594 C CA . PHE A 1 74 ? -5.451 4.886 9.800 1.00 96.31 74 PHE A CA 1
ATOM 595 C C . PHE A 1 74 ? -6.546 5.916 9.470 1.00 96.31 74 PHE A C 1
ATOM 597 O O . PHE A 1 74 ? -7.731 5.655 9.682 1.00 96.31 74 PHE A O 1
ATOM 604 N N . LEU A 1 75 ? -6.179 7.054 8.871 1.00 94.88 75 LEU A N 1
ATOM 605 C CA . LEU A 1 75 ? -7.135 8.100 8.492 1.00 94.88 75 LEU A CA 1
ATOM 606 C C . LEU A 1 75 ? -8.122 7.635 7.409 1.00 94.88 75 LEU A C 1
ATOM 608 O O . LEU A 1 75 ? -9.303 7.985 7.457 1.00 94.88 75 LEU A O 1
ATOM 612 N N . GLY A 1 76 ? -7.679 6.805 6.461 1.00 95.00 76 GLY A N 1
ATOM 613 C CA . GLY A 1 76 ? -8.549 6.222 5.437 1.00 95.00 76 GLY A CA 1
ATOM 614 C C . GLY A 1 76 ? -9.598 5.276 6.026 1.00 95.00 76 GLY A C 1
ATOM 615 O O . GLY A 1 76 ? -10.759 5.297 5.610 1.00 95.00 76 GLY A O 1
ATOM 616 N N . LEU A 1 77 ? -9.222 4.494 7.043 1.00 95.94 77 LEU A N 1
ATOM 617 C CA . LEU A 1 77 ? -10.159 3.654 7.794 1.00 95.94 77 LEU A CA 1
ATOM 618 C C . LEU A 1 77 ? -11.149 4.490 8.602 1.00 95.94 77 LEU A C 1
ATOM 620 O O . LEU A 1 77 ? -12.337 4.179 8.601 1.00 95.94 77 LEU A O 1
ATOM 624 N N . ILE A 1 78 ? -10.708 5.583 9.227 1.00 93.94 78 ILE A N 1
ATOM 625 C CA . ILE A 1 78 ? -11.618 6.511 9.910 1.00 93.94 78 ILE A CA 1
ATOM 626 C C . ILE A 1 78 ? -12.653 7.067 8.931 1.00 93.94 78 ILE A C 1
ATOM 628 O O . ILE A 1 78 ?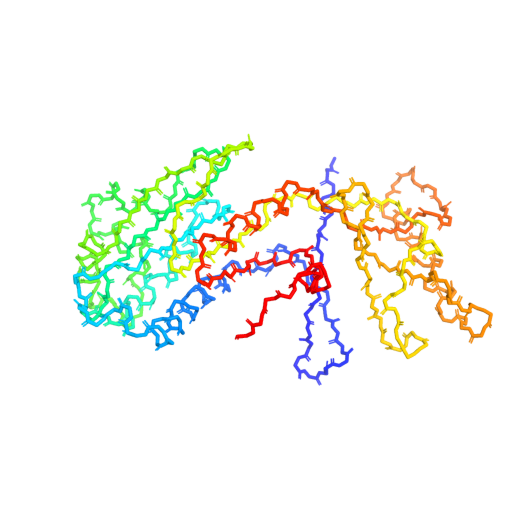 -13.840 7.115 9.251 1.00 93.94 78 ILE A O 1
ATOM 632 N N . ASP A 1 79 ? -12.244 7.457 7.726 1.00 93.44 79 ASP A N 1
ATOM 633 C CA . ASP A 1 79 ? -13.179 7.974 6.726 1.00 93.44 79 ASP A CA 1
ATOM 634 C C . ASP A 1 79 ? -14.168 6.916 6.226 1.00 93.44 79 ASP A C 1
ATOM 636 O O . ASP A 1 79 ? -15.327 7.235 5.944 1.00 93.44 79 ASP A O 1
ATOM 640 N N . PHE A 1 80 ? -13.746 5.654 6.152 1.00 93.12 80 PHE A N 1
ATOM 641 C CA . PHE A 1 80 ? -14.651 4.534 5.905 1.00 93.12 80 PHE A CA 1
ATOM 642 C C . PHE A 1 80 ? -15.648 4.345 7.061 1.00 93.12 80 PHE A C 1
ATOM 644 O O . PHE A 1 80 ? -16.851 4.187 6.831 1.00 93.12 80 PHE A O 1
ATOM 651 N N . ILE A 1 81 ? -15.179 4.430 8.307 1.00 90.88 81 ILE A N 1
ATOM 652 C CA . ILE A 1 81 ? -16.010 4.286 9.508 1.00 90.88 81 ILE A CA 1
ATOM 653 C C . ILE A 1 81 ? -17.032 5.420 9.605 1.00 90.88 81 ILE A C 1
ATOM 655 O O . ILE A 1 81 ? -18.207 5.154 9.839 1.00 90.88 81 ILE A O 1
ATOM 659 N N . LYS A 1 82 ? -16.636 6.667 9.323 1.00 89.19 82 LYS A N 1
ATOM 660 C CA . LYS A 1 82 ? -17.545 7.826 9.237 1.00 89.19 82 LYS A CA 1
ATOM 661 C C . LYS A 1 82 ? -18.695 7.586 8.255 1.00 89.19 82 LYS A C 1
ATOM 663 O O . LYS A 1 82 ? -19.827 7.983 8.525 1.00 89.19 82 LYS A O 1
ATOM 668 N N . LEU A 1 83 ? -18.412 6.937 7.123 1.00 88.19 83 LEU A N 1
ATOM 669 C CA . LEU A 1 83 ? -19.407 6.643 6.090 1.00 88.19 83 LEU A CA 1
ATOM 670 C C . LEU A 1 83 ? -20.401 5.558 6.533 1.00 88.19 83 LEU A C 1
ATOM 672 O O . LEU A 1 83 ? -21.588 5.645 6.225 1.00 88.19 83 LEU A O 1
ATOM 676 N N . LYS A 1 84 ? -19.920 4.522 7.226 1.00 85.38 84 LYS A N 1
ATOM 677 C CA . LYS A 1 84 ? -20.713 3.337 7.594 1.00 85.38 84 LYS A CA 1
ATOM 678 C C . LYS A 1 84 ? -21.339 3.408 8.994 1.00 85.38 84 LYS A C 1
ATOM 680 O O . LYS A 1 84 ? -22.313 2.699 9.238 1.00 85.38 84 LYS A O 1
ATOM 685 N N . LYS A 1 85 ? -20.821 4.263 9.880 1.00 84.06 85 LYS A N 1
ATOM 686 C CA . LYS A 1 85 ? -21.296 4.512 11.252 1.00 84.06 85 LYS A CA 1
ATOM 687 C C . LYS A 1 85 ? -21.457 3.222 12.074 1.00 84.06 85 LYS A C 1
ATOM 689 O O . LYS A 1 85 ? -20.539 2.414 12.166 1.00 84.06 85 LYS A O 1
ATOM 694 N N . ASP A 1 86 ? -22.626 3.001 12.658 1.00 76.88 86 ASP A N 1
ATOM 695 C CA . ASP A 1 86 ? -22.988 1.851 13.488 1.00 76.88 86 ASP A CA 1
ATOM 696 C C . ASP A 1 86 ? -23.013 0.516 12.723 1.00 76.88 86 ASP A C 1
ATOM 698 O O . ASP A 1 86 ? -22.909 -0.548 13.338 1.00 76.88 86 ASP A O 1
ATOM 702 N N . LYS A 1 87 ? -23.062 0.554 11.385 1.00 81.19 87 LYS A N 1
ATOM 703 C CA . LYS A 1 87 ? -23.054 -0.633 10.510 1.00 81.19 87 LYS A CA 1
ATOM 704 C C . LYS A 1 87 ? -21.647 -1.147 10.191 1.00 81.19 87 LYS A C 1
ATOM 706 O O . LYS A 1 87 ? -21.499 -2.095 9.426 1.00 81.19 87 LYS A O 1
ATOM 711 N N . VAL A 1 88 ? -20.609 -0.515 10.740 1.00 83.50 88 VAL A N 1
ATOM 712 C CA . VAL A 1 88 ? -19.206 -0.908 10.556 1.00 83.50 88 VAL A CA 1
ATOM 713 C C . VAL A 1 88 ? -18.929 -2.263 11.201 1.00 83.50 88 VAL A C 1
ATOM 715 O O . VAL A 1 88 ? -19.028 -2.419 12.413 1.00 83.50 88 VAL A O 1
ATOM 718 N N . THR A 1 89 ? -18.507 -3.245 10.421 1.00 87.56 89 THR A N 1
ATOM 719 C CA . THR A 1 89 ? -17.912 -4.474 10.959 1.00 87.56 89 THR A CA 1
ATOM 720 C C . THR A 1 89 ? -16.629 -4.165 11.739 1.00 87.56 89 THR A C 1
ATOM 722 O O . THR A 1 89 ? -15.950 -3.190 11.423 1.00 87.56 89 THR A O 1
ATOM 725 N N . LYS A 1 90 ? -16.263 -4.977 12.742 1.00 92.88 90 LYS A N 1
ATOM 726 C CA . LYS A 1 90 ? -14.969 -4.813 13.430 1.00 92.88 90 LYS A CA 1
ATOM 727 C C . LYS A 1 90 ? -13.828 -4.844 12.414 1.00 92.88 90 LYS A C 1
ATOM 729 O O . LYS A 1 90 ? -13.899 -5.576 11.435 1.00 92.88 90 LYS A O 1
ATOM 734 N N . ILE A 1 91 ? -12.785 -4.063 12.635 1.00 95.38 91 ILE A N 1
ATOM 735 C CA . ILE A 1 91 ? -11.607 -3.996 11.777 1.00 95.38 91 ILE A CA 1
ATOM 736 C C . ILE A 1 91 ? -10.398 -4.375 12.624 1.00 95.38 91 ILE A C 1
ATOM 738 O O . ILE A 1 91 ? -10.177 -3.815 13.699 1.00 95.38 91 ILE A O 1
ATOM 742 N N . HIS A 1 92 ? -9.621 -5.334 12.138 1.00 96.94 92 HIS A N 1
ATOM 743 C CA . HIS A 1 92 ? -8.333 -5.684 12.717 1.00 96.94 92 HIS A CA 1
ATOM 744 C C . HIS A 1 92 ? -7.233 -5.384 11.707 1.00 96.94 92 HIS A C 1
ATOM 746 O O . HIS A 1 92 ? -7.339 -5.809 10.557 1.00 96.94 92 HIS A O 1
ATOM 752 N N . VAL A 1 93 ? -6.197 -4.657 12.120 1.00 97.69 93 VAL A N 1
ATOM 753 C CA . VAL A 1 93 ? -5.091 -4.276 11.237 1.00 97.69 93 VAL A CA 1
ATOM 754 C C . VAL A 1 93 ? -3.786 -4.921 11.693 1.00 97.69 93 VAL A C 1
ATOM 756 O O . VAL A 1 93 ? -3.269 -4.607 12.761 1.00 97.69 93 VAL A O 1
ATOM 759 N N . ASN A 1 94 ? -3.215 -5.781 10.856 1.00 96.12 94 ASN A N 1
ATOM 760 C CA . ASN A 1 94 ? -1.880 -6.328 11.067 1.00 96.12 94 ASN A CA 1
ATOM 761 C C . ASN A 1 94 ? -0.848 -5.385 10.434 1.00 96.12 94 ASN A C 1
ATOM 763 O O . ASN A 1 94 ? -0.840 -5.190 9.217 1.00 96.12 94 ASN A O 1
ATOM 767 N N . LEU A 1 95 ? 0.018 -4.792 11.248 1.00 95.06 95 LEU A N 1
ATOM 768 C CA . LEU A 1 95 ? 1.072 -3.880 10.818 1.00 95.06 95 LEU A CA 1
ATOM 769 C C . LEU A 1 95 ? 2.375 -4.659 10.639 1.00 95.06 95 LEU A C 1
ATOM 771 O O . LEU A 1 95 ? 2.926 -5.170 11.613 1.00 95.06 95 LEU A O 1
ATOM 775 N N . TYR A 1 96 ? 2.868 -4.725 9.406 1.00 91.81 96 TYR A N 1
ATOM 776 C CA . TYR A 1 96 ? 4.123 -5.378 9.052 1.00 91.81 96 TYR A CA 1
ATOM 777 C C . TYR A 1 96 ? 5.159 -4.341 8.628 1.00 91.81 96 TYR A C 1
ATOM 779 O O . TYR A 1 96 ? 4.956 -3.628 7.643 1.00 91.81 96 TYR A O 1
ATOM 787 N N . ASP A 1 97 ? 6.288 -4.290 9.328 1.00 89.19 97 ASP A N 1
ATOM 788 C CA . ASP A 1 97 ? 7.434 -3.460 8.945 1.00 89.19 97 ASP A CA 1
ATOM 789 C C . ASP A 1 97 ? 8.754 -4.155 9.332 1.00 89.19 97 ASP A C 1
ATOM 791 O O . ASP A 1 97 ? 8.764 -5.107 10.117 1.00 89.19 97 ASP A O 1
ATOM 795 N N . LYS A 1 98 ? 9.877 -3.724 8.748 1.00 84.50 98 LYS A N 1
ATOM 796 C CA . LYS A 1 98 ? 11.207 -4.295 9.032 1.00 84.50 98 LYS A CA 1
ATOM 797 C C . LYS A 1 98 ? 11.672 -3.964 10.447 1.00 84.50 98 LYS A C 1
ATOM 799 O O . LYS A 1 98 ? 12.315 -4.781 11.101 1.00 84.50 98 LYS A O 1
ATOM 804 N N . SER A 1 99 ? 11.349 -2.765 10.918 1.00 84.44 99 SER A N 1
ATO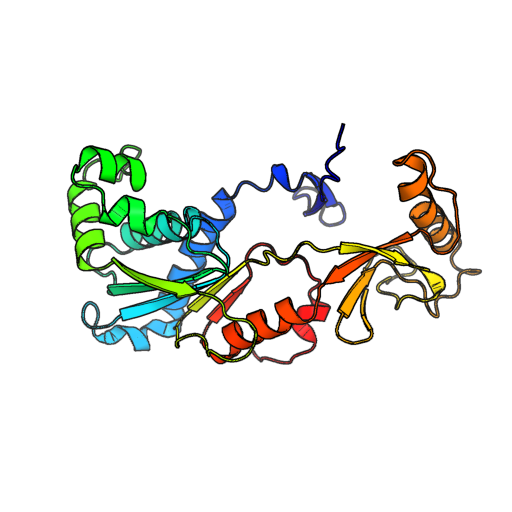M 805 C CA . SER A 1 99 ? 11.644 -2.307 12.271 1.00 84.44 99 SER A CA 1
ATOM 806 C C . SER A 1 99 ? 10.361 -2.004 13.028 1.00 84.44 99 SER A C 1
ATOM 808 O O . SER A 1 99 ? 9.297 -1.787 12.455 1.00 84.44 99 SER A O 1
ATOM 810 N N . GLU A 1 100 ? 10.455 -1.990 14.351 1.00 84.50 100 GLU A N 1
ATOM 811 C CA . GLU A 1 100 ? 9.334 -1.577 15.178 1.00 84.50 100 GLU A CA 1
ATOM 812 C C . GLU A 1 100 ? 9.194 -0.055 15.116 1.00 84.50 100 GLU A C 1
ATOM 814 O O . GLU A 1 100 ? 10.086 0.683 15.530 1.00 84.50 100 GLU A O 1
ATOM 819 N N . ILE A 1 101 ? 8.089 0.410 14.535 1.00 87.69 101 ILE A N 1
ATOM 820 C CA . ILE A 1 101 ? 7.792 1.832 14.349 1.00 87.69 101 ILE A CA 1
ATOM 821 C C . ILE A 1 101 ? 6.630 2.213 15.266 1.00 87.69 101 ILE A C 1
ATOM 823 O O . ILE A 1 101 ? 5.645 1.476 15.384 1.00 87.69 101 ILE A O 1
ATOM 827 N N . TYR A 1 102 ? 6.737 3.378 15.906 1.00 93.00 102 TYR A N 1
ATOM 828 C CA . TYR A 1 102 ? 5.630 3.989 16.635 1.00 93.00 102 TYR A CA 1
ATOM 829 C C . TYR A 1 102 ? 4.634 4.591 15.634 1.00 93.00 102 TYR A C 1
ATOM 831 O O . TYR A 1 102 ? 4.899 5.599 14.977 1.00 93.00 102 TYR A O 1
ATOM 839 N N . SER A 1 103 ? 3.512 3.905 15.455 1.00 94.44 103 SER A N 1
ATOM 840 C CA . SER A 1 103 ? 2.514 4.142 14.417 1.00 94.44 103 SER A CA 1
ATOM 841 C C . SER A 1 103 ? 1.363 5.018 14.909 1.00 94.44 103 SER A C 1
ATOM 843 O O . SER A 1 103 ? 1.188 5.266 16.101 1.00 94.44 103 SER A O 1
ATOM 845 N N . TRP A 1 104 ? 0.518 5.460 13.981 1.00 95.56 104 TRP A N 1
ATOM 846 C CA . TRP A 1 104 ? -0.718 6.172 14.310 1.00 95.56 104 TRP A CA 1
ATOM 847 C C . TRP A 1 104 ? -1.718 5.332 15.103 1.00 95.56 104 TRP A C 1
ATOM 849 O O . TRP A 1 104 ? -2.486 5.892 15.881 1.00 95.56 104 TRP A O 1
ATOM 859 N N . PHE A 1 105 ? -1.668 4.006 14.966 1.00 96.38 105 PHE A N 1
ATOM 860 C CA . PHE A 1 105 ? -2.476 3.106 15.784 1.00 96.38 105 PHE A CA 1
ATOM 861 C C . PHE A 1 105 ? -2.029 3.126 17.251 1.00 96.38 105 PHE A C 1
ATOM 863 O O . PHE A 1 105 ? -2.884 3.161 18.131 1.00 96.38 105 PHE A O 1
ATOM 870 N N . ASP A 1 106 ? -0.720 3.209 17.515 1.00 96.06 106 ASP A N 1
ATOM 871 C CA . ASP A 1 106 ? -0.197 3.346 18.883 1.00 96.06 106 ASP A CA 1
ATOM 872 C C . ASP A 1 106 ? -0.538 4.709 19.472 1.00 96.06 106 ASP A C 1
ATOM 874 O O . ASP A 1 106 ? -1.076 4.788 20.569 1.00 96.06 106 ASP A O 1
ATOM 878 N N . LYS A 1 107 ? -0.335 5.785 18.697 1.00 95.69 107 LYS A N 1
ATOM 879 C CA . LYS A 1 107 ? -0.720 7.145 19.109 1.00 95.69 107 LYS A CA 1
ATOM 880 C C . LYS A 1 107 ? -2.196 7.213 19.512 1.00 95.69 107 LYS A C 1
ATOM 882 O O . LYS A 1 107 ? -2.534 7.912 20.462 1.00 95.69 107 LYS A O 1
ATOM 887 N N . PHE A 1 108 ? -3.072 6.515 18.785 1.00 95.00 108 PHE A N 1
ATOM 888 C CA . PHE A 1 108 ? -4.494 6.424 19.110 1.00 95.00 108 PHE A CA 1
ATOM 889 C C . PHE A 1 108 ? -4.757 5.576 20.362 1.00 95.00 108 PHE A C 1
ATOM 891 O O . PHE A 1 108 ? -5.549 5.989 21.207 1.00 95.00 108 PHE A O 1
ATOM 898 N N . ALA A 1 109 ? -4.103 4.420 20.497 1.00 93.50 109 ALA A N 1
ATOM 899 C CA . ALA A 1 109 ? -4.270 3.532 21.646 1.00 93.50 109 ALA A CA 1
ATOM 900 C C . ALA A 1 109 ? -3.786 4.166 22.964 1.00 93.50 109 ALA A C 1
ATOM 902 O O . ALA A 1 109 ? -4.461 4.040 23.984 1.00 93.50 109 ALA A O 1
ATOM 903 N N . ASP A 1 110 ? -2.677 4.907 22.923 1.00 93.88 110 ASP A N 1
ATOM 904 C CA . ASP A 1 110 ? -2.066 5.563 24.086 1.00 93.88 110 ASP A CA 1
ATOM 905 C C . ASP A 1 110 ? -2.764 6.881 24.473 1.00 93.88 110 ASP A C 1
ATOM 907 O O . ASP A 1 110 ? -2.525 7.452 25.543 1.00 93.88 110 ASP A O 1
ATOM 911 N N . ALA A 1 111 ? -3.619 7.423 23.601 1.00 92.50 111 ALA A N 1
ATOM 912 C CA . ALA A 1 111 ? -4.261 8.707 23.837 1.00 92.50 111 ALA A CA 1
ATOM 913 C C . ALA A 1 111 ? -5.381 8.607 24.892 1.00 92.50 111 ALA A C 1
ATOM 915 O O . ALA A 1 111 ? -6.481 8.103 24.654 1.00 92.50 111 ALA A O 1
ATOM 916 N N . ALA A 1 112 ? -5.112 9.186 26.066 1.00 85.19 112 ALA A N 1
ATOM 917 C CA . ALA A 1 112 ? -6.051 9.222 27.189 1.00 85.19 112 ALA A CA 1
ATOM 918 C C . ALA A 1 112 ? -7.157 10.294 27.061 1.00 85.19 112 ALA A C 1
ATOM 920 O O . ALA A 1 112 ? -8.253 10.111 27.587 1.00 85.19 112 ALA A O 1
ATOM 921 N N . SER A 1 113 ? -6.893 11.411 26.370 1.00 90.44 113 SER A N 1
ATOM 922 C CA . SER A 1 113 ? -7.830 12.543 26.252 1.00 90.44 113 SER A CA 1
ATOM 923 C C . SER A 1 113 ? -8.621 12.510 24.944 1.00 90.44 113 SER A C 1
ATOM 925 O O . SER A 1 113 ? -8.051 12.303 23.870 1.00 90.44 113 SER A O 1
ATOM 927 N N . TYR A 1 114 ? -9.922 12.804 25.035 1.00 87.50 114 TYR A N 1
ATOM 928 C CA . TYR A 1 114 ? -10.797 12.979 23.875 1.00 87.50 114 TYR A CA 1
ATOM 929 C C . TYR A 1 114 ? -10.324 14.090 22.938 1.00 87.50 114 TYR A C 1
ATOM 931 O O . TYR A 1 114 ? -10.415 13.917 21.728 1.00 87.50 114 TYR A O 1
ATOM 939 N N . ASP A 1 115 ? -9.765 15.187 23.448 1.00 87.31 115 ASP A N 1
ATOM 940 C CA . ASP A 1 115 ? -9.302 16.285 22.591 1.00 87.31 115 ASP A CA 1
ATOM 941 C C . ASP A 1 115 ? -8.138 15.838 21.701 1.00 87.31 115 ASP A C 1
ATOM 943 O O . ASP A 1 115 ? -8.172 16.028 20.484 1.00 87.31 115 ASP A O 1
ATOM 947 N N . LYS A 1 116 ? -7.172 15.107 22.278 1.00 89.44 116 LYS A N 1
ATOM 948 C CA . LYS A 1 116 ? -6.070 14.497 21.516 1.00 89.44 116 LYS A CA 1
ATOM 949 C C . LYS A 1 116 ? -6.580 13.486 20.490 1.00 89.44 116 LYS A C 1
ATOM 951 O O . LYS A 1 116 ? -6.080 13.444 19.370 1.00 89.44 116 LYS A O 1
ATOM 956 N N . LEU A 1 117 ? -7.578 12.678 20.852 1.00 91.75 117 LEU A N 1
ATOM 957 C CA . LEU A 1 117 ? -8.185 11.708 19.937 1.00 91.75 117 LEU A CA 1
ATOM 958 C C . LEU A 1 117 ? -8.907 12.391 18.776 1.00 91.75 117 LEU A C 1
ATOM 960 O O . LEU A 1 117 ? -8.812 11.922 17.642 1.00 91.75 117 LEU A O 1
ATOM 964 N N . LYS A 1 118 ? -9.589 13.512 19.030 1.00 91.44 118 LYS A N 1
ATOM 965 C CA . LYS A 1 118 ? -10.238 14.304 17.983 1.00 91.44 118 LYS A CA 1
ATOM 966 C C . LYS A 1 118 ? -9.224 14.914 17.025 1.00 91.44 118 LYS A C 1
ATOM 968 O O . LYS A 1 118 ? -9.481 14.916 15.822 1.00 91.44 118 LYS A O 1
ATOM 973 N N . ASP A 1 119 ? -8.082 15.377 17.529 1.00 90.81 119 ASP A N 1
ATOM 974 C CA . ASP A 1 119 ? -6.988 15.867 16.687 1.00 90.81 119 ASP A CA 1
ATOM 975 C C . ASP A 1 119 ? -6.382 14.739 15.845 1.00 90.81 119 ASP A C 1
ATOM 977 O O . ASP A 1 119 ? -6.302 14.865 14.623 1.00 90.81 119 ASP A O 1
ATOM 981 N N . LEU A 1 120 ? -6.040 13.603 16.466 1.00 90.81 120 LEU A N 1
ATOM 982 C CA . LEU A 1 120 ? -5.489 12.433 15.771 1.00 90.81 120 LEU A CA 1
ATOM 983 C C . LEU A 1 120 ? -6.450 11.874 14.709 1.00 90.81 120 LEU A C 1
ATOM 985 O O . LEU A 1 120 ? -6.040 11.455 13.633 1.00 90.81 120 LEU A O 1
ATOM 989 N N . CYS A 1 121 ? -7.751 11.868 14.976 1.00 90.19 121 CYS A N 1
ATOM 990 C CA . CYS A 1 121 ? -8.734 11.356 14.020 1.00 90.19 121 CYS A CA 1
ATOM 991 C C . CYS A 1 121 ? -9.211 12.418 13.010 1.00 90.19 121 CYS A C 1
ATOM 993 O O . CYS A 1 121 ? -10.100 12.145 12.192 1.00 90.19 121 CYS A O 1
ATOM 995 N N . GLU A 1 122 ? -8.666 13.637 13.093 1.00 90.50 122 GLU A N 1
ATOM 996 C CA . GLU A 1 122 ? -9.092 14.822 12.344 1.00 90.50 122 GLU A CA 1
ATOM 997 C C . GLU A 1 122 ? -10.617 15.051 12.404 1.00 90.50 122 GLU A C 1
ATOM 999 O O . GLU A 1 122 ? -11.281 15.340 11.407 1.00 90.50 122 GLU A O 1
ATOM 1004 N N . LEU A 1 123 ? -11.193 14.889 13.598 1.00 86.38 123 LEU A N 1
ATOM 1005 C CA . LEU A 1 123 ? -12.627 15.041 13.878 1.00 86.38 123 LEU A CA 1
ATOM 1006 C C . LEU A 1 123 ? -13.013 16.459 14.313 1.00 86.38 123 LEU A C 1
ATOM 1008 O O . LEU A 1 123 ? -14.195 16.764 14.442 1.00 86.38 123 LEU A O 1
ATOM 1012 N N . ASN A 1 124 ? -12.037 17.352 14.485 1.00 78.94 124 ASN A N 1
ATOM 1013 C CA . ASN A 1 124 ? -12.267 18.744 14.882 1.00 78.94 124 ASN A CA 1
ATOM 1014 C C . ASN A 1 124 ? -12.775 19.649 13.747 1.00 78.94 124 ASN A C 1
ATOM 1016 O O . ASN A 1 124 ? -13.123 20.808 13.983 1.00 78.94 124 ASN A O 1
ATOM 1020 N N . LYS A 1 125 ? -12.839 19.129 12.516 1.00 74.56 125 LYS A N 1
ATOM 1021 C CA . LYS A 1 125 ? -13.197 19.874 11.303 1.00 74.56 125 LYS A CA 1
ATOM 1022 C C . LYS A 1 125 ? -14.383 19.218 10.583 1.00 74.56 125 LYS A C 1
ATOM 1024 O O . LYS A 1 125 ? -14.523 17.997 10.567 1.00 74.56 125 LYS A O 1
ATOM 1029 N N . GLY A 1 126 ? -15.212 20.040 9.938 1.00 71.44 126 GLY A N 1
ATOM 1030 C CA . GLY A 1 126 ? -16.302 19.591 9.064 1.00 71.44 126 GLY A CA 1
ATOM 1031 C C . GLY A 1 126 ? -17.540 19.039 9.782 1.00 71.44 126 GLY A C 1
ATOM 1032 O O . GLY A 1 126 ? -17.732 19.217 10.984 1.00 71.44 126 GLY A O 1
ATOM 1033 N N . SER A 1 127 ? -18.400 18.357 9.020 1.00 69.69 127 SER A N 1
ATOM 1034 C CA . SER A 1 127 ? -19.712 17.861 9.471 1.00 69.69 127 SER A CA 1
ATOM 1035 C C . SER A 1 127 ? -19.648 16.761 10.540 1.00 69.69 127 SER A C 1
ATOM 1037 O O . SER A 1 127 ? -20.652 16.481 11.190 1.00 69.69 127 SER A O 1
ATOM 1039 N N . ALA A 1 128 ? -18.477 16.155 10.756 1.00 69.56 128 ALA A N 1
ATOM 1040 C CA . ALA A 1 128 ? -18.269 15.105 11.752 1.00 69.56 128 ALA A CA 1
ATOM 1041 C C . ALA A 1 128 ? -18.015 15.640 13.176 1.00 69.56 128 ALA A C 1
ATOM 1043 O O . ALA A 1 128 ? -18.039 14.851 14.118 1.00 69.56 128 ALA A O 1
ATOM 1044 N N . LYS A 1 129 ? -17.820 16.958 13.359 1.00 76.62 129 LYS A N 1
ATOM 1045 C CA . LYS A 1 129 ? -17.483 17.563 14.663 1.00 76.62 129 LYS A CA 1
ATOM 1046 C C . LYS A 1 129 ? -18.518 17.257 15.751 1.00 76.62 129 LYS A C 1
ATOM 1048 O O . LYS A 1 129 ? -18.148 16.947 16.878 1.00 76.62 129 LYS A O 1
ATOM 1053 N N . GLY A 1 130 ? -19.806 17.280 15.402 1.00 79.31 130 GLY A N 1
ATOM 1054 C CA . GLY A 1 130 ? -20.899 16.967 16.332 1.00 79.31 130 GLY A CA 1
ATOM 1055 C C . GLY A 1 130 ? -21.039 15.479 16.683 1.00 79.31 130 GLY A C 1
ATOM 1056 O O . GLY A 1 130 ? -21.790 15.144 17.587 1.00 79.31 130 GLY A O 1
ATOM 1057 N N . GLN A 1 131 ? -20.336 14.585 15.979 1.00 83.81 131 GLN A N 1
ATOM 1058 C CA . GLN A 1 131 ? -20.380 13.128 16.187 1.00 83.81 131 GLN A CA 1
ATOM 1059 C C . GLN A 1 131 ? -19.017 12.566 16.610 1.00 83.81 131 GLN A C 1
ATOM 1061 O O . GLN A 1 131 ? -18.825 11.352 16.622 1.00 83.81 131 GLN A O 1
ATOM 1066 N N . ALA A 1 132 ? -18.063 13.439 16.941 1.00 87.56 132 ALA A N 1
ATOM 1067 C CA . ALA A 1 132 ? -16.678 13.060 17.166 1.00 87.56 132 ALA A CA 1
ATOM 1068 C C . ALA A 1 132 ? -16.524 12.031 18.297 1.00 87.56 132 ALA A C 1
ATOM 1070 O O . ALA A 1 132 ? -15.848 11.025 18.103 1.00 87.56 132 ALA A O 1
ATOM 1071 N N . ASP A 1 133 ? -17.206 12.237 19.427 1.00 89.19 133 ASP A N 1
ATOM 1072 C CA . ASP A 1 133 ? -17.122 11.336 20.586 1.00 89.19 133 ASP A CA 1
ATOM 1073 C C . ASP A 1 133 ? -17.674 9.942 20.251 1.00 89.19 133 ASP A C 1
ATOM 1075 O O . ASP A 1 133 ? -17.000 8.940 20.463 1.00 89.19 133 ASP A O 1
ATOM 1079 N N . SER A 1 134 ? -18.830 9.877 19.581 1.00 89.56 134 SER A N 1
ATOM 1080 C CA . SER A 1 134 ? -19.424 8.608 19.136 1.00 89.56 134 SER A CA 1
ATOM 1081 C C . SER A 1 134 ? -18.540 7.855 18.131 1.00 89.56 134 SER A C 1
ATOM 1083 O O . SER A 1 134 ? -18.450 6.627 18.175 1.00 89.56 134 SER A O 1
ATOM 1085 N N . ILE A 1 135 ? -17.859 8.570 17.228 1.00 89.81 135 ILE A N 1
ATOM 1086 C CA . ILE A 1 135 ? -16.903 7.957 16.294 1.00 89.81 135 ILE A CA 1
ATOM 1087 C C . ILE A 1 135 ? -15.689 7.410 17.053 1.00 89.81 135 ILE A C 1
ATOM 1089 O O . ILE A 1 135 ? -15.228 6.316 16.740 1.00 89.81 135 ILE A O 1
ATOM 1093 N N . ILE A 1 136 ? -15.186 8.137 18.052 1.00 92.00 136 ILE A N 1
ATOM 1094 C CA . ILE A 1 136 ? -14.073 7.687 18.898 1.00 92.00 136 ILE A CA 1
ATOM 1095 C C . ILE A 1 136 ? -14.457 6.424 19.677 1.00 92.00 136 ILE A C 1
ATOM 1097 O O . ILE A 1 136 ? -13.675 5.474 19.706 1.00 92.00 136 ILE A O 1
ATOM 1101 N N . ASP A 1 137 ? -15.668 6.361 20.229 1.00 90.88 137 ASP A N 1
ATOM 1102 C CA . ASP A 1 137 ? -16.180 5.163 20.906 1.00 90.88 137 ASP A CA 1
ATOM 1103 C C . ASP A 1 137 ? -16.293 3.965 19.955 1.00 90.88 137 ASP A C 1
ATOM 1105 O O . ASP A 1 137 ? -15.899 2.840 20.285 1.00 90.88 137 ASP A O 1
ATOM 1109 N N . LEU A 1 138 ? -16.774 4.198 18.729 1.00 90.75 138 LEU A N 1
ATOM 1110 C CA . LEU A 1 138 ? -16.789 3.173 17.686 1.00 90.75 138 LEU A CA 1
ATOM 1111 C C . LEU A 1 138 ? -15.374 2.695 17.347 1.00 90.75 138 LEU A C 1
ATOM 1113 O O . LEU A 1 138 ? -15.158 1.492 17.230 1.00 90.75 138 LEU A O 1
ATOM 1117 N N . LEU A 1 139 ? -14.406 3.603 17.219 1.00 91.88 139 LEU A N 1
ATOM 1118 C CA . LEU A 1 139 ? -13.014 3.247 16.947 1.00 91.88 139 LEU A CA 1
ATOM 1119 C C . LEU A 1 139 ? -12.425 2.410 18.087 1.00 91.88 139 LEU A C 1
ATOM 1121 O O . LEU A 1 139 ? -11.894 1.337 17.826 1.00 91.88 139 LEU A O 1
ATOM 1125 N N . ARG A 1 140 ? -12.591 2.825 19.347 1.00 91.31 140 ARG A N 1
ATOM 1126 C CA . ARG A 1 140 ? -12.084 2.085 20.519 1.00 91.31 140 ARG A CA 1
ATOM 1127 C C . ARG A 1 140 ? -12.661 0.675 20.643 1.00 91.31 140 ARG A C 1
ATOM 1129 O O . ARG A 1 140 ? -11.978 -0.227 21.113 1.00 91.31 140 ARG A O 1
ATOM 1136 N N . THR A 1 141 ? -13.911 0.476 20.230 1.00 90.38 141 THR A N 1
ATOM 1137 C CA . THR A 1 141 ? -14.594 -0.824 20.343 1.00 90.38 141 THR A CA 1
ATOM 1138 C C . THR A 1 141 ? -14.445 -1.710 19.109 1.00 90.38 141 THR A C 1
ATOM 1140 O O . THR A 1 141 ? -14.592 -2.932 19.211 1.00 90.38 141 THR A O 1
ATOM 1143 N N . ARG A 1 142 ? -14.195 -1.123 17.932 1.00 90.50 142 ARG A N 1
ATOM 1144 C CA . ARG A 1 142 ? -14.224 -1.846 16.651 1.00 90.50 142 ARG A CA 1
ATOM 1145 C C . ARG A 1 142 ? -12.906 -1.854 15.901 1.00 90.50 142 ARG A C 1
ATOM 1147 O O . ARG A 1 142 ? -12.780 -2.699 15.024 1.00 90.50 142 ARG A O 1
ATOM 1154 N N . LEU A 1 143 ? -11.952 -0.982 16.211 1.00 94.88 143 LEU A N 1
ATOM 1155 C CA . LEU A 1 143 ? -10.640 -0.955 15.572 1.00 94.88 143 LEU A CA 1
ATOM 1156 C C . LEU A 1 143 ? -9.592 -1.550 16.510 1.00 94.88 143 LEU A C 1
ATOM 1158 O O . LEU A 1 143 ? -9.331 -1.033 17.589 1.00 94.88 143 LEU A O 1
ATOM 1162 N N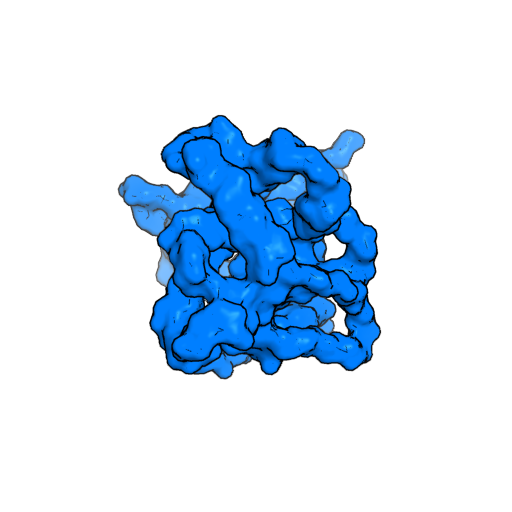 . THR A 1 144 ? -8.973 -2.638 16.073 1.00 96.12 144 THR A N 1
ATOM 1163 C CA . THR A 1 144 ? -7.868 -3.291 16.783 1.00 96.12 144 THR A CA 1
ATOM 1164 C C . THR A 1 144 ? -6.685 -3.443 15.843 1.00 96.12 144 THR A C 1
ATOM 1166 O O . THR A 1 144 ? -6.845 -3.385 14.621 1.00 96.12 144 THR A O 1
ATOM 1169 N N . TYR A 1 145 ? -5.490 -3.628 16.393 1.00 97.25 145 TYR A N 1
ATOM 1170 C CA . TYR A 1 145 ? -4.297 -3.827 15.585 1.00 97.25 145 TYR A CA 1
ATOM 1171 C C . TYR A 1 145 ? -3.301 -4.756 16.273 1.00 97.25 145 TYR A C 1
ATOM 1173 O O . TYR A 1 145 ? -3.383 -5.017 17.473 1.00 97.25 145 TYR A O 1
ATOM 1181 N N . SER A 1 146 ? -2.375 -5.292 15.492 1.00 95.12 146 SER A N 1
ATOM 1182 C CA . SER A 1 146 ? -1.248 -6.095 15.963 1.00 95.12 146 SER A CA 1
ATOM 1183 C C . SER A 1 146 ? -0.021 -5.780 15.122 1.00 95.12 146 SER A C 1
ATOM 1185 O O . SER A 1 146 ? -0.145 -5.438 13.947 1.00 95.12 146 SER A O 1
ATOM 1187 N N . LYS A 1 147 ? 1.167 -5.848 15.724 1.00 92.88 147 LYS A N 1
ATOM 1188 C CA . LYS A 1 147 ? 2.434 -5.549 15.048 1.00 92.88 147 LYS A CA 1
ATOM 1189 C C . LYS A 1 147 ? 3.244 -6.810 14.826 1.00 92.88 147 LYS A C 1
ATOM 1191 O O . LYS A 1 147 ? 3.375 -7.641 15.720 1.00 92.88 147 LYS A O 1
ATOM 1196 N N . TYR A 1 148 ? 3.848 -6.893 13.653 1.00 90.19 148 TYR A N 1
ATOM 1197 C CA . TYR A 1 148 ? 4.682 -8.002 13.236 1.00 90.19 148 TYR A CA 1
ATOM 1198 C C . TYR A 1 148 ? 5.949 -7.463 12.577 1.00 90.19 148 TYR A C 1
ATOM 1200 O O . TYR A 1 148 ? 5.898 -6.552 11.749 1.00 90.19 148 TYR A O 1
ATOM 1208 N N . LYS A 1 149 ? 7.096 -8.048 12.926 1.00 87.81 149 LYS A N 1
ATOM 1209 C CA . LYS A 1 149 ? 8.351 -7.776 12.223 1.00 87.81 149 LYS A CA 1
ATOM 1210 C C . LYS A 1 149 ? 8.404 -8.601 10.944 1.00 87.81 149 LYS A C 1
ATOM 1212 O O . LYS A 1 149 ? 8.077 -9.788 10.948 1.00 87.81 149 LYS A O 1
ATOM 1217 N N . LEU A 1 150 ? 8.809 -7.965 9.852 1.00 82.31 150 LEU A N 1
ATOM 1218 C CA . LEU A 1 150 ? 9.135 -8.650 8.609 1.00 82.31 150 LEU A CA 1
ATOM 1219 C C . LEU A 1 150 ? 10.495 -9.329 8.766 1.00 82.31 150 LEU A C 1
ATOM 1221 O O . LEU A 1 150 ? 11.527 -8.666 8.724 1.00 82.31 150 LEU A O 1
ATOM 1225 N N . GLU A 1 151 ? 10.486 -10.643 8.966 1.00 71.06 151 GLU A N 1
ATOM 1226 C CA . GLU A 1 151 ? 11.707 -11.445 8.995 1.00 71.06 151 GLU A CA 1
ATOM 1227 C C . GLU A 1 151 ? 12.105 -11.888 7.583 1.00 71.06 151 GLU A C 1
ATOM 1229 O O . GLU A 1 151 ? 11.264 -12.318 6.775 1.00 71.06 151 GLU A O 1
ATOM 1234 N N . ASP A 1 152 ? 13.408 -11.820 7.306 1.00 57.16 152 ASP A N 1
ATOM 1235 C CA . ASP A 1 152 ? 13.987 -12.358 6.083 1.00 57.16 152 ASP A CA 1
ATOM 1236 C C . ASP A 1 152 ? 13.813 -13.884 6.080 1.00 57.16 152 ASP A C 1
ATOM 1238 O O . ASP A 1 152 ? 14.444 -14.629 6.826 1.00 57.16 152 ASP A O 1
ATOM 1242 N N . GLY A 1 153 ? 12.908 -14.349 5.214 1.00 52.06 153 GLY A N 1
ATOM 1243 C CA . GLY A 1 153 ? 12.943 -15.722 4.723 1.00 52.06 153 GLY A CA 1
ATOM 1244 C C . GLY A 1 153 ? 12.327 -16.845 5.564 1.00 52.06 153 GLY A C 1
ATOM 1245 O O . GLY A 1 153 ? 12.871 -17.937 5.450 1.00 52.06 153 GLY A O 1
ATOM 1246 N N . LYS A 1 154 ? 11.212 -16.673 6.311 1.00 54.44 154 LYS A N 1
ATOM 1247 C CA . LYS A 1 154 ? 10.368 -17.843 6.709 1.00 54.44 154 LYS A CA 1
ATOM 1248 C C . LYS A 1 154 ? 8.974 -17.609 7.309 1.00 54.44 154 LYS A C 1
ATOM 1250 O O . LYS A 1 154 ? 8.171 -18.531 7.248 1.00 54.44 154 LYS A O 1
ATOM 1255 N N . LYS A 1 155 ? 8.650 -16.452 7.896 1.00 58.91 155 LYS A N 1
ATOM 1256 C CA . LYS A 1 155 ? 7.329 -16.274 8.529 1.00 58.91 155 LYS A CA 1
ATOM 1257 C C . LYS A 1 155 ? 6.276 -15.862 7.495 1.00 58.91 155 LYS A C 1
ATOM 1259 O O . LYS A 1 155 ? 6.415 -14.814 6.857 1.00 58.91 155 LYS A O 1
ATOM 1264 N N . GLU A 1 156 ? 5.258 -16.700 7.313 1.00 68.94 156 GLU A N 1
ATOM 1265 C CA . GLU A 1 156 ? 4.069 -16.369 6.522 1.00 68.94 156 GLU A CA 1
ATOM 1266 C C . GLU A 1 156 ? 3.382 -15.132 7.114 1.00 68.94 156 GLU A C 1
ATOM 1268 O O . GLU A 1 156 ? 3.379 -14.917 8.332 1.00 68.94 156 GLU A O 1
ATOM 1273 N N . GLN A 1 157 ? 2.841 -14.276 6.245 1.00 80.50 157 GLN A N 1
ATOM 1274 C CA . GLN A 1 157 ? 1.955 -13.212 6.703 1.00 80.50 157 GLN A CA 1
ATOM 1275 C C . GLN A 1 157 ? 0.646 -13.852 7.155 1.00 80.50 157 GLN A C 1
ATOM 1277 O O . GLN A 1 157 ? 0.175 -14.804 6.543 1.00 80.50 157 GLN A O 1
ATOM 1282 N N . SER A 1 158 ? 0.042 -13.323 8.214 1.00 85.69 158 SER A N 1
ATOM 1283 C CA . SER A 1 158 ? -1.264 -13.798 8.651 1.00 85.69 158 SER A CA 1
ATOM 1284 C C . SER A 1 158 ? -2.289 -13.533 7.555 1.00 85.69 158 SER A C 1
ATOM 1286 O O . SER A 1 158 ? -2.238 -12.492 6.888 1.00 85.69 158 SER A O 1
ATOM 1288 N N . TYR A 1 159 ? -3.247 -14.448 7.415 1.00 92.12 159 TYR A N 1
ATOM 1289 C CA . TYR A 1 159 ? -4.391 -14.256 6.533 1.00 92.12 159 TYR A CA 1
ATOM 1290 C C . TYR A 1 159 ? -5.055 -12.895 6.779 1.00 92.12 159 TYR A C 1
ATOM 1292 O O . TYR A 1 159 ? -5.313 -12.502 7.921 1.00 92.12 159 TYR A O 1
ATOM 1300 N N . ALA A 1 160 ? -5.388 -12.212 5.689 1.00 93.81 160 ALA A N 1
ATOM 1301 C CA . ALA A 1 160 ? -6.219 -11.025 5.696 1.00 93.81 160 ALA A CA 1
ATOM 1302 C C . ALA A 1 160 ? -7.236 -11.060 4.559 1.00 93.81 160 ALA A C 1
ATOM 1304 O O . ALA A 1 160 ? -7.068 -11.712 3.535 1.00 93.81 160 ALA A O 1
ATOM 1305 N N . HIS A 1 161 ? -8.308 -10.296 4.712 1.00 94.38 161 HIS A N 1
ATOM 1306 C CA . HIS A 1 161 ? -9.251 -10.091 3.620 1.00 94.38 161 HIS A CA 1
ATOM 1307 C C . HIS A 1 161 ? -8.655 -9.152 2.571 1.00 94.38 161 HIS A C 1
ATOM 1309 O O . HIS A 1 161 ? -8.853 -9.334 1.373 1.00 94.38 161 HIS A O 1
ATOM 1315 N N . MET A 1 162 ? -7.899 -8.149 3.019 1.00 94.56 162 MET A N 1
ATOM 1316 C CA . MET A 1 162 ? -7.251 -7.193 2.135 1.00 94.56 162 MET A CA 1
ATOM 1317 C C . MET A 1 162 ? -5.858 -6.815 2.638 1.00 94.56 162 MET A C 1
ATOM 1319 O O . MET A 1 162 ? -5.650 -6.654 3.837 1.00 94.56 162 MET A O 1
ATOM 1323 N N . SER A 1 163 ? -4.934 -6.597 1.709 1.00 94.88 163 SER A N 1
ATOM 1324 C CA . SER A 1 163 ? -3.585 -6.098 1.967 1.00 94.88 163 SER A CA 1
ATOM 1325 C C . SER A 1 163 ? -3.365 -4.737 1.312 1.00 94.88 163 SER A C 1
ATOM 1327 O O . SER A 1 163 ? -3.617 -4.570 0.119 1.00 94.88 163 SER A O 1
ATOM 1329 N N . PHE A 1 164 ? -2.840 -3.776 2.069 1.00 93.69 164 PHE A N 1
ATOM 1330 C CA . PHE A 1 164 ? -2.245 -2.546 1.550 1.00 93.69 164 PHE A CA 1
ATOM 1331 C C . PHE A 1 164 ? -0.731 -2.669 1.607 1.00 93.69 164 PHE A C 1
ATOM 1333 O O . PHE A 1 164 ? -0.135 -2.706 2.685 1.00 93.69 164 PHE A O 1
ATOM 1340 N N . PHE A 1 165 ? -0.106 -2.722 0.441 1.00 89.50 165 PHE A N 1
ATOM 1341 C CA . PHE A 1 165 ? 1.308 -3.025 0.313 1.00 89.50 165 PHE A CA 1
ATOM 1342 C C . PHE A 1 165 ? 2.054 -1.852 -0.316 1.00 89.50 165 PHE A C 1
ATOM 1344 O O . PHE A 1 165 ? 1.735 -1.446 -1.433 1.00 89.50 165 PHE A O 1
ATOM 1351 N N . LYS A 1 166 ? 3.056 -1.314 0.383 1.00 85.75 166 LYS A N 1
ATOM 1352 C CA . LYS A 1 166 ? 3.909 -0.236 -0.129 1.00 85.75 166 LYS A CA 1
ATOM 1353 C C . LYS A 1 166 ? 5.320 -0.739 -0.407 1.00 85.75 166 LYS A C 1
ATOM 1355 O O . LYS A 1 166 ? 5.932 -1.420 0.417 1.00 85.75 166 LYS A O 1
ATOM 1360 N N . ASN A 1 167 ? 5.871 -0.352 -1.558 1.00 74.56 167 ASN A N 1
ATOM 1361 C CA . ASN A 1 167 ? 7.264 -0.656 -1.863 1.00 74.56 167 ASN A CA 1
ATOM 1362 C C . ASN A 1 167 ? 8.228 0.305 -1.141 1.00 74.56 167 ASN A C 1
ATOM 1364 O O . ASN A 1 167 ? 8.437 1.447 -1.577 1.00 74.56 167 ASN A O 1
ATOM 1368 N N . ASN A 1 168 ? 8.860 -0.185 -0.074 1.00 70.31 168 ASN A N 1
ATOM 1369 C CA . ASN A 1 168 ? 9.919 0.532 0.639 1.00 70.31 168 ASN A CA 1
ATOM 1370 C C . ASN A 1 168 ? 11.327 0.255 0.101 1.00 70.31 168 ASN A C 1
ATOM 1372 O O . ASN A 1 168 ? 12.269 0.918 0.538 1.00 70.31 168 ASN A O 1
ATOM 1376 N N . GLU A 1 169 ? 11.504 -0.676 -0.842 1.00 65.31 169 GLU A N 1
ATOM 1377 C CA . GLU A 1 169 ? 12.809 -0.846 -1.468 1.00 65.31 169 GLU A CA 1
ATOM 1378 C C . GLU A 1 169 ? 13.165 0.396 -2.282 1.00 65.31 169 GLU A C 1
ATOM 1380 O O . GLU A 1 169 ? 12.351 0.971 -3.019 1.00 65.31 169 GLU A O 1
ATOM 1385 N N . ARG A 1 170 ? 14.411 0.844 -2.109 1.00 61.44 170 ARG A N 1
ATOM 1386 C CA . ARG A 1 170 ? 14.978 1.869 -2.973 1.00 61.44 170 ARG A CA 1
ATOM 1387 C C . ARG A 1 170 ? 15.206 1.218 -4.322 1.00 61.44 170 ARG A C 1
ATOM 1389 O O . ARG A 1 170 ? 16.129 0.425 -4.468 1.00 61.44 170 ARG A O 1
ATOM 1396 N N . VAL A 1 171 ? 14.367 1.578 -5.284 1.00 67.56 171 VAL A N 1
ATOM 1397 C CA . VAL A 1 171 ? 14.644 1.318 -6.692 1.00 67.56 171 VAL A CA 1
ATOM 1398 C C . VAL A 1 171 ? 16.034 1.873 -6.985 1.00 67.56 171 VAL A C 1
ATOM 1400 O O . VAL A 1 171 ? 16.302 3.050 -6.720 1.00 67.56 171 VAL A O 1
ATOM 1403 N N . GLN A 1 172 ? 16.935 1.014 -7.445 1.00 74.44 172 GLN A N 1
ATOM 1404 C CA . GLN A 1 172 ? 18.300 1.421 -7.749 1.00 74.44 172 GLN A CA 1
ATOM 1405 C C . GLN A 1 172 ? 18.362 1.872 -9.201 1.00 74.44 172 GLN A C 1
ATOM 1407 O O . GLN A 1 172 ? 17.889 1.169 -10.089 1.00 74.44 172 GLN A O 1
ATOM 1412 N N . ALA A 1 173 ? 18.936 3.047 -9.441 1.00 81.00 173 ALA A N 1
ATOM 1413 C CA . ALA A 1 173 ? 19.256 3.479 -10.791 1.00 81.00 173 ALA A CA 1
ATOM 1414 C C . ALA A 1 173 ? 20.610 2.882 -11.186 1.00 81.00 173 ALA A C 1
ATOM 1416 O O . ALA A 1 173 ? 21.589 3.058 -10.456 1.00 81.00 173 ALA A O 1
ATOM 1417 N N . THR A 1 174 ? 20.662 2.185 -12.316 1.00 87.62 174 THR A N 1
ATOM 1418 C CA . THR A 1 174 ? 21.904 1.623 -12.854 1.00 87.62 174 THR A CA 1
ATOM 1419 C C . THR A 1 174 ? 22.075 1.953 -14.328 1.00 87.62 174 THR A C 1
ATOM 1421 O O . THR A 1 174 ? 21.106 2.264 -15.024 1.00 87.62 174 THR A O 1
ATOM 1424 N N . ASP A 1 175 ? 23.319 1.884 -14.786 1.00 90.44 175 ASP A N 1
ATOM 1425 C CA . ASP A 1 175 ? 23.690 2.140 -16.169 1.00 90.44 175 ASP A CA 1
ATOM 1426 C C . ASP A 1 175 ? 23.358 0.905 -17.025 1.00 90.44 175 ASP A C 1
ATOM 1428 O O . ASP A 1 175 ? 23.675 -0.232 -16.663 1.00 90.44 175 ASP A O 1
ATOM 1432 N N . VAL A 1 176 ? 22.696 1.125 -18.160 1.00 90.44 176 VAL A N 1
ATOM 1433 C CA . VAL A 1 176 ? 22.371 0.091 -19.143 1.00 90.44 176 VAL A CA 1
ATOM 1434 C C . VAL A 1 176 ? 22.664 0.553 -20.563 1.00 90.44 176 VAL A C 1
ATOM 1436 O O . VAL A 1 176 ? 22.554 1.728 -20.919 1.00 90.44 176 VAL A O 1
ATOM 1439 N N . ASP A 1 177 ? 22.976 -0.428 -21.400 1.00 91.94 177 ASP A N 1
ATOM 1440 C CA . ASP A 1 177 ? 22.999 -0.294 -22.850 1.00 91.94 177 ASP A CA 1
ATOM 1441 C C . ASP A 1 177 ? 21.588 -0.526 -23.400 1.00 91.94 177 ASP A C 1
ATOM 1443 O O . ASP A 1 177 ? 21.076 -1.650 -23.347 1.00 91.94 177 ASP A O 1
ATOM 1447 N N . VAL A 1 178 ? 20.961 0.540 -23.906 1.00 91.31 178 VAL A N 1
ATOM 1448 C CA . VAL A 1 178 ? 19.584 0.520 -24.432 1.00 91.31 178 VAL A CA 1
ATOM 1449 C C . VAL A 1 178 ? 19.438 -0.410 -25.630 1.00 91.31 178 VAL A C 1
ATOM 1451 O O . VAL A 1 178 ? 18.378 -1.006 -25.801 1.00 91.31 178 VAL A O 1
ATOM 1454 N N . LEU A 1 179 ? 20.498 -0.612 -26.418 1.00 92.06 179 LEU A N 1
ATOM 1455 C CA . LEU A 1 179 ? 20.479 -1.515 -27.574 1.00 92.06 179 LEU A CA 1
ATOM 1456 C C . LEU A 1 179 ? 20.409 -2.986 -27.146 1.00 92.06 179 LEU A C 1
ATOM 1458 O O . LEU A 1 179 ? 20.013 -3.849 -27.925 1.00 92.06 179 LEU A O 1
ATOM 1462 N N . LYS A 1 180 ? 20.767 -3.273 -25.891 1.00 92.00 180 LYS A N 1
ATOM 1463 C CA . LYS A 1 180 ? 20.703 -4.607 -25.281 1.00 92.00 180 LYS A CA 1
ATOM 1464 C C . LYS A 1 180 ? 19.500 -4.791 -24.358 1.00 92.00 180 LYS A C 1
ATOM 1466 O O . LYS A 1 180 ? 19.372 -5.858 -23.762 1.00 92.00 180 LYS A O 1
ATOM 1471 N N . GLN A 1 181 ? 18.659 -3.770 -24.182 1.00 91.62 181 GLN A N 1
ATOM 1472 C CA . GLN A 1 181 ? 17.440 -3.890 -23.383 1.00 91.62 181 GLN A CA 1
ATOM 1473 C C . GLN A 1 181 ? 16.244 -4.173 -24.285 1.00 91.62 181 GLN A C 1
ATOM 1475 O O . GLN A 1 181 ? 16.108 -3.569 -25.352 1.00 91.62 181 GLN A O 1
ATOM 1480 N N . THR A 1 182 ? 15.367 -5.066 -23.827 1.00 91.56 182 THR A N 1
ATOM 1481 C CA . THR A 1 182 ? 14.104 -5.382 -24.497 1.00 91.56 182 THR A CA 1
ATOM 1482 C C . THR A 1 182 ? 13.330 -4.106 -24.792 1.00 91.56 182 THR A C 1
ATOM 1484 O O . THR A 1 182 ? 13.267 -3.201 -23.960 1.00 91.56 182 THR A O 1
ATOM 1487 N N . THR A 1 183 ? 12.779 -4.012 -25.999 1.00 89.56 183 THR A N 1
ATOM 1488 C CA . THR A 1 183 ? 12.051 -2.819 -26.407 1.00 89.56 183 THR A CA 1
ATOM 1489 C C . THR A 1 183 ? 10.616 -2.829 -25.897 1.00 89.56 183 THR A C 1
ATOM 1491 O O . THR A 1 183 ? 9.908 -3.822 -26.030 1.00 89.56 183 THR A O 1
ATOM 1494 N N . GLY A 1 184 ? 10.199 -1.711 -25.301 1.00 87.00 184 GLY A N 1
ATOM 1495 C CA . GLY A 1 184 ? 8.793 -1.400 -25.026 1.00 87.00 184 GLY A CA 1
ATOM 1496 C C . GLY A 1 184 ? 8.226 -0.375 -26.012 1.00 87.00 184 GLY A C 1
ATOM 1497 O O . GLY A 1 184 ? 7.096 0.075 -25.853 1.00 87.00 184 GLY A O 1
ATOM 1498 N N . VAL A 1 185 ? 9.019 0.040 -27.005 1.00 88.25 185 VAL A N 1
ATOM 1499 C CA . VAL A 1 185 ? 8.643 1.076 -27.966 1.00 88.25 185 VAL A CA 1
ATOM 1500 C C . VAL A 1 185 ? 7.639 0.516 -28.958 1.00 88.25 185 VAL A C 1
ATOM 1502 O O . VAL A 1 185 ? 7.865 -0.535 -29.554 1.00 88.25 185 VAL A O 1
ATOM 1505 N N . VAL A 1 186 ? 6.559 1.258 -29.194 1.00 85.81 186 VAL A N 1
ATOM 1506 C CA . VAL A 1 186 ? 5.560 0.904 -30.205 1.00 85.81 186 VAL A CA 1
ATOM 1507 C C . VAL A 1 186 ? 5.341 2.059 -31.181 1.00 85.81 186 VAL A C 1
ATOM 1509 O O . VAL A 1 186 ? 5.734 3.204 -30.930 1.00 85.81 186 VAL A O 1
ATOM 1512 N N . SER A 1 187 ? 4.758 1.751 -32.341 1.00 85.06 187 SER A N 1
ATOM 1513 C CA . SER A 1 187 ? 4.444 2.735 -33.389 1.00 85.06 187 SER A CA 1
ATOM 1514 C C . SER A 1 187 ? 5.656 3.583 -33.814 1.00 85.06 187 SER A C 1
ATOM 1516 O O . SER A 1 187 ? 5.579 4.810 -33.851 1.00 85.06 187 SER A O 1
ATOM 1518 N N . ASN A 1 188 ? 6.803 2.941 -34.073 1.00 81.12 188 ASN A N 1
ATOM 1519 C CA . ASN A 1 188 ? 8.068 3.577 -34.480 1.00 81.12 188 ASN A CA 1
ATOM 1520 C C . ASN A 1 188 ? 8.541 4.725 -33.563 1.00 81.12 188 ASN A C 1
ATOM 1522 O O . ASN A 1 188 ? 9.209 5.656 -34.017 1.00 81.12 188 ASN A O 1
ATOM 1526 N N . GLY A 1 189 ? 8.205 4.681 -32.271 1.00 80.56 189 GLY A N 1
ATOM 1527 C CA . GLY A 1 189 ? 8.598 5.715 -31.310 1.00 80.56 189 GLY A CA 1
ATOM 1528 C C . GLY A 1 189 ? 7.559 6.797 -31.054 1.00 80.56 189 GLY A C 1
ATOM 1529 O O . GLY A 1 189 ? 7.788 7.631 -30.185 1.00 80.56 189 GLY A O 1
ATOM 1530 N N . LEU A 1 190 ? 6.412 6.774 -31.742 1.00 82.44 190 LEU A N 1
ATOM 1531 C CA . LEU A 1 190 ? 5.296 7.680 -31.436 1.00 82.44 190 LEU A CA 1
ATOM 1532 C C . LEU A 1 190 ? 4.696 7.406 -30.055 1.00 82.44 190 LEU A C 1
ATOM 1534 O O . LEU A 1 190 ? 4.174 8.310 -29.410 1.00 82.44 190 LEU A O 1
ATOM 1538 N N . MET A 1 191 ? 4.773 6.156 -29.605 1.00 77.38 191 MET A N 1
ATOM 1539 C CA . MET A 1 191 ? 4.342 5.741 -28.280 1.00 77.38 191 MET A CA 1
ATOM 1540 C C . MET A 1 191 ? 5.569 5.235 -27.515 1.00 77.38 191 MET A C 1
ATOM 1542 O O . MET A 1 191 ? 6.043 4.123 -27.780 1.00 77.38 191 MET A O 1
ATOM 1546 N N . PRO A 1 192 ? 6.129 6.053 -26.604 1.00 74.88 192 PRO A N 1
ATOM 1547 C CA . PRO A 1 192 ? 7.254 5.630 -25.791 1.00 74.88 192 PRO A CA 1
ATOM 1548 C C . PRO A 1 192 ? 6.792 4.544 -24.820 1.00 74.88 192 PRO A C 1
ATOM 1550 O O . PRO A 1 192 ? 5.712 4.636 -24.235 1.00 74.88 192 PRO A O 1
ATOM 1553 N N . GLY A 1 193 ? 7.627 3.531 -24.628 1.00 79.25 193 GLY A N 1
ATOM 1554 C CA . GLY A 1 193 ? 7.365 2.480 -23.660 1.00 79.25 193 GLY A CA 1
ATOM 1555 C C . GLY A 1 193 ? 8.649 1.934 -23.063 1.00 79.25 193 GLY A C 1
ATOM 1556 O O . GLY A 1 193 ? 9.714 1.929 -23.687 1.00 79.25 193 GLY A O 1
ATOM 1557 N N . GLU A 1 194 ? 8.525 1.499 -21.820 1.00 83.94 194 GLU A N 1
ATOM 1558 C CA . GLU A 1 194 ? 9.566 0.826 -21.055 1.00 83.94 194 GLU A CA 1
ATOM 1559 C C . GLU A 1 194 ? 9.233 -0.663 -21.013 1.00 83.94 194 GLU A C 1
ATOM 1561 O O . GLU A 1 194 ? 8.061 -1.032 -20.926 1.00 83.94 194 GLU A O 1
ATOM 1566 N N . ALA A 1 195 ? 10.255 -1.512 -21.042 1.00 84.00 195 ALA A N 1
ATOM 1567 C CA . ALA A 1 195 ? 10.087 -2.949 -20.857 1.00 84.00 195 ALA A CA 1
ATOM 1568 C C . ALA A 1 195 ? 10.737 -3.389 -19.547 1.00 84.00 195 ALA A C 1
ATOM 1570 O O . ALA A 1 195 ? 11.735 -2.804 -19.104 1.00 84.00 195 ALA A O 1
ATOM 1571 N N . ALA A 1 196 ? 10.182 -4.441 -18.944 1.00 83.44 196 ALA A N 1
ATOM 1572 C CA . ALA A 1 196 ? 10.774 -5.090 -17.783 1.00 83.44 196 ALA A CA 1
ATOM 1573 C C . ALA A 1 196 ? 11.495 -6.384 -18.185 1.00 83.44 196 ALA A C 1
ATOM 1575 O O . ALA A 1 196 ? 10.923 -7.251 -18.839 1.00 83.44 196 ALA A O 1
ATOM 1576 N N . THR A 1 197 ? 12.739 -6.555 -17.738 1.00 82.44 197 THR A N 1
ATOM 1577 C CA . THR A 1 197 ? 13.513 -7.790 -17.942 1.00 82.44 197 THR A CA 1
ATOM 1578 C C . THR A 1 197 ? 14.014 -8.341 -16.616 1.00 82.44 197 THR A C 1
ATOM 1580 O O . THR A 1 197 ? 14.427 -7.583 -15.741 1.00 82.44 197 THR A O 1
ATOM 1583 N N . ASN A 1 198 ? 13.981 -9.664 -16.449 1.00 79.81 198 ASN A N 1
ATOM 1584 C CA . ASN A 1 198 ? 14.585 -10.329 -15.296 1.00 79.81 198 ASN A CA 1
ATOM 1585 C C . ASN A 1 198 ? 16.013 -10.754 -15.651 1.00 79.81 198 ASN A C 1
ATOM 1587 O O . ASN A 1 198 ? 16.222 -11.450 -16.645 1.00 79.81 198 ASN A O 1
ATOM 1591 N N . LYS A 1 199 ? 16.983 -10.346 -14.832 1.00 79.31 199 LYS A N 1
ATOM 1592 C CA . LYS A 1 199 ? 18.369 -10.813 -14.894 1.00 79.31 199 LYS A CA 1
ATOM 1593 C C . LYS A 1 199 ? 18.792 -11.235 -13.492 1.00 79.31 199 LYS A C 1
ATOM 1595 O O . LYS A 1 199 ? 18.865 -10.400 -12.594 1.00 79.31 199 LYS A O 1
ATOM 1600 N N . ASN A 1 200 ? 19.070 -12.527 -13.316 1.00 77.25 200 ASN A N 1
ATOM 1601 C CA . ASN A 1 200 ? 19.559 -13.114 -12.062 1.00 77.25 200 ASN A CA 1
ATOM 1602 C C . ASN A 1 200 ? 18.725 -12.710 -10.826 1.00 77.25 200 ASN A C 1
ATOM 1604 O O . ASN A 1 200 ? 19.278 -12.284 -9.817 1.00 77.25 200 ASN A O 1
ATOM 1608 N N . GLY A 1 201 ? 17.392 -12.767 -10.928 1.00 70.19 201 GLY A N 1
ATOM 1609 C CA . GLY A 1 201 ? 16.482 -12.450 -9.815 1.00 70.19 201 GLY A CA 1
ATOM 1610 C C . GLY A 1 201 ? 16.188 -10.956 -9.631 1.00 70.19 201 GLY A C 1
ATOM 1611 O O . GLY A 1 201 ? 15.243 -10.599 -8.930 1.00 70.19 201 GLY A O 1
ATOM 1612 N N . SER A 1 202 ? 16.924 -10.073 -10.312 1.00 77.50 202 SER A N 1
ATOM 1613 C CA . SER A 1 202 ? 16.669 -8.630 -10.318 1.00 77.50 202 SER A CA 1
ATOM 1614 C C . SER A 1 202 ? 15.887 -8.216 -11.561 1.00 77.50 202 SER A C 1
ATOM 1616 O O . SER A 1 202 ? 16.184 -8.649 -12.676 1.00 77.50 202 SER A O 1
ATOM 1618 N N . TYR A 1 203 ? 14.886 -7.358 -11.381 1.00 78.31 203 TYR A N 1
ATOM 1619 C CA . TYR A 1 203 ? 14.074 -6.845 -12.481 1.00 78.31 203 TYR A CA 1
ATOM 1620 C C . TYR A 1 203 ? 14.533 -5.453 -12.885 1.00 78.31 203 TYR A C 1
ATOM 1622 O O . TYR A 1 203 ? 14.566 -4.545 -12.060 1.00 78.31 203 TYR A O 1
ATOM 1630 N N . TYR A 1 204 ? 14.844 -5.298 -14.166 1.00 84.12 204 TYR A N 1
ATOM 1631 C CA . TYR A 1 204 ? 15.288 -4.064 -14.792 1.00 84.12 204 TYR A CA 1
ATOM 1632 C C . TYR A 1 204 ? 14.136 -3.495 -15.605 1.00 84.12 204 TYR A C 1
ATOM 1634 O O . TYR A 1 204 ? 13.666 -4.147 -16.533 1.00 84.12 204 TYR A O 1
ATOM 1642 N N . THR A 1 205 ? 13.695 -2.291 -15.265 1.00 85.56 205 THR A N 1
ATOM 1643 C CA . THR A 1 205 ? 12.779 -1.488 -16.076 1.00 85.56 205 THR A CA 1
ATOM 1644 C C . THR A 1 205 ? 13.582 -0.413 -16.790 1.00 85.56 205 THR A C 1
ATOM 1646 O O . THR A 1 205 ? 14.287 0.366 -16.144 1.00 85.56 205 THR A O 1
ATOM 1649 N N . SER A 1 206 ? 13.506 -0.375 -18.116 1.00 87.56 206 SER A N 1
ATOM 1650 C CA . SER A 1 206 ? 14.284 0.574 -18.915 1.00 87.56 206 SER A CA 1
ATOM 1651 C C . SER A 1 206 ? 13.668 0.830 -20.282 1.00 87.56 206 SER A C 1
ATOM 1653 O O . SER A 1 206 ? 12.950 -0.011 -20.823 1.00 87.56 206 SER A O 1
ATOM 1655 N N . PHE A 1 207 ? 14.045 1.960 -20.878 1.00 89.31 207 PHE A N 1
ATOM 1656 C CA . PHE A 1 207 ? 13.931 2.162 -22.317 1.00 89.31 207 PHE A CA 1
ATOM 1657 C C . PHE A 1 207 ? 14.905 1.230 -23.048 1.00 89.31 207 PHE A C 1
ATOM 1659 O O . PHE A 1 207 ? 16.100 1.212 -22.746 1.00 89.31 207 PHE A O 1
ATOM 1666 N N . GLY A 1 208 ? 14.388 0.459 -23.999 1.00 91.50 208 GLY A N 1
ATOM 1667 C CA . GLY A 1 208 ? 15.166 -0.509 -24.759 1.00 91.50 208 GLY A CA 1
ATOM 1668 C C . GLY A 1 208 ? 14.849 -0.482 -26.244 1.00 91.50 208 GLY A C 1
ATOM 1669 O O . GLY A 1 208 ? 13.753 -0.107 -26.665 1.00 91.50 208 GLY A O 1
ATOM 1670 N N . LEU A 1 209 ? 15.836 -0.870 -27.041 1.00 93.06 209 LEU A N 1
ATOM 1671 C CA . LEU A 1 209 ? 15.809 -0.873 -28.503 1.00 93.06 209 LEU A CA 1
ATOM 1672 C C . LEU A 1 209 ? 16.386 -2.175 -29.074 1.00 93.06 209 LEU A C 1
ATOM 1674 O O . LEU A 1 209 ? 16.751 -2.234 -30.246 1.00 93.06 209 LEU A O 1
ATOM 1678 N N . GLN A 1 210 ? 16.480 -3.226 -28.257 1.00 92.94 210 GLN A N 1
ATOM 1679 C CA . GLN A 1 210 ? 16.929 -4.531 -28.723 1.00 92.94 210 GLN A CA 1
ATOM 1680 C C . GLN A 1 210 ? 16.035 -5.026 -29.862 1.00 92.94 210 GLN A C 1
ATOM 1682 O O . GLN A 1 210 ? 14.822 -5.150 -29.700 1.00 92.94 210 GLN A O 1
ATOM 1687 N N . GLY A 1 211 ? 16.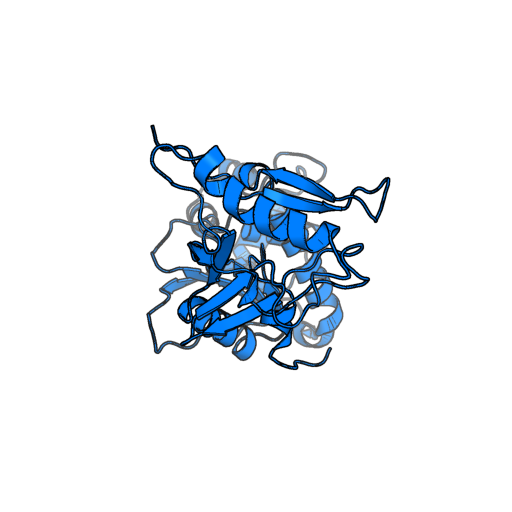658 -5.328 -31.003 1.00 89.94 211 GLY A N 1
ATOM 1688 C CA . GLY A 1 211 ? 15.973 -5.833 -32.193 1.00 89.94 211 GLY A CA 1
ATOM 1689 C C . GLY A 1 211 ? 15.219 -4.773 -33.002 1.00 89.94 211 GLY A C 1
ATOM 1690 O O . GLY A 1 211 ? 14.531 -5.137 -33.950 1.00 89.94 211 GLY A O 1
ATOM 1691 N N . VAL A 1 212 ? 15.337 -3.486 -32.657 1.00 91.25 212 VAL A N 1
ATOM 1692 C CA . VAL A 1 212 ? 14.748 -2.388 -33.435 1.00 91.25 212 VAL A CA 1
ATOM 1693 C C . VAL A 1 212 ? 15.712 -1.967 -34.540 1.00 91.25 212 VAL A C 1
ATOM 1695 O O . VAL A 1 212 ? 16.890 -1.723 -34.277 1.00 91.25 212 VAL A O 1
ATOM 1698 N N . ASP A 1 213 ? 15.207 -1.837 -35.766 1.00 90.56 213 ASP A N 1
ATOM 1699 C CA . ASP A 1 213 ? 15.952 -1.236 -36.873 1.00 90.56 213 ASP A CA 1
ATOM 1700 C C . ASP A 1 213 ? 16.059 0.285 -36.673 1.00 90.56 213 ASP A C 1
ATOM 1702 O O . ASP A 1 213 ? 15.075 1.022 -36.743 1.00 90.56 213 ASP A O 1
ATOM 1706 N N . LEU A 1 214 ? 17.272 0.752 -36.370 1.00 90.25 214 LEU A N 1
ATOM 1707 C CA . LEU A 1 214 ? 17.553 2.161 -36.098 1.00 90.25 214 LEU A CA 1
ATOM 1708 C C . LEU A 1 214 ? 17.932 2.950 -37.350 1.00 90.25 214 LEU A C 1
ATOM 1710 O O . LEU A 1 214 ? 17.972 4.181 -37.279 1.00 90.25 214 LEU A O 1
ATOM 1714 N N . ASP A 1 215 ? 18.194 2.284 -38.474 1.00 90.56 215 ASP A N 1
ATOM 1715 C CA . ASP A 1 215 ? 18.490 2.973 -39.730 1.00 90.56 215 ASP A CA 1
ATOM 1716 C C . ASP A 1 215 ? 17.208 3.519 -40.366 1.00 90.56 215 ASP A C 1
ATOM 1718 O O . ASP A 1 215 ? 17.202 4.641 -40.876 1.00 90.56 215 ASP A O 1
ATOM 1722 N N . SER A 1 216 ? 16.090 2.800 -40.228 1.00 88.69 216 SER A N 1
ATOM 1723 C CA . SER A 1 216 ? 14.758 3.293 -40.610 1.00 88.69 216 SER A CA 1
ATOM 1724 C C . SER A 1 216 ? 14.087 4.194 -39.555 1.00 88.69 216 SER A C 1
ATOM 1726 O O . SER A 1 216 ? 13.041 4.789 -39.830 1.00 88.69 216 SER A O 1
ATOM 1728 N N . ALA A 1 217 ? 14.684 4.353 -38.365 1.00 89.06 217 ALA A N 1
ATOM 1729 C CA . ALA A 1 217 ? 14.113 5.102 -37.239 1.00 89.06 217 ALA A CA 1
ATOM 1730 C C . ALA A 1 217 ? 15.105 6.103 -36.597 1.00 89.06 217 ALA A C 1
ATOM 1732 O O . ALA A 1 217 ? 15.513 5.931 -35.437 1.00 89.06 217 ALA A O 1
ATOM 1733 N N . PRO A 1 218 ? 15.468 7.202 -37.292 1.00 90.94 218 PRO A N 1
ATOM 1734 C CA . PRO A 1 218 ? 16.431 8.188 -36.787 1.00 90.94 218 PRO A CA 1
ATOM 1735 C C . PRO A 1 218 ? 16.012 8.827 -35.452 1.00 90.94 218 PRO A C 1
ATOM 1737 O O . PRO A 1 218 ? 16.863 9.124 -34.612 1.00 90.94 218 PRO A O 1
ATOM 1740 N N . GLN A 1 219 ? 14.710 8.982 -35.207 1.00 90.56 219 GLN A N 1
ATOM 1741 C CA . GLN A 1 219 ? 14.168 9.480 -33.942 1.00 90.56 219 GLN A CA 1
ATOM 1742 C C . GLN A 1 219 ? 14.522 8.579 -32.747 1.00 90.56 219 GLN A C 1
ATOM 1744 O O . GLN A 1 219 ? 14.852 9.080 -31.672 1.00 90.56 219 GLN A O 1
ATOM 1749 N N . LEU A 1 220 ? 14.525 7.253 -32.927 1.00 91.94 220 LEU A N 1
ATOM 1750 C CA . LEU A 1 220 ? 14.890 6.302 -31.871 1.00 91.94 220 LEU A CA 1
ATOM 1751 C C . LEU A 1 220 ? 16.402 6.258 -31.656 1.00 91.94 220 LEU A C 1
ATOM 1753 O O . LEU A 1 220 ? 16.864 6.163 -30.518 1.00 91.94 220 LEU A O 1
ATOM 1757 N N . LYS A 1 221 ? 17.178 6.429 -32.732 1.00 91.12 221 LYS A N 1
ATOM 1758 C CA . LYS A 1 221 ? 18.635 6.596 -32.668 1.00 91.12 221 LYS A CA 1
ATOM 1759 C C . LYS A 1 221 ? 19.022 7.841 -31.864 1.00 91.12 221 LYS A C 1
ATOM 1761 O O . LYS A 1 221 ? 19.909 7.775 -31.013 1.00 91.12 221 LYS A O 1
ATOM 1766 N N . MET A 1 222 ? 18.320 8.956 -32.074 1.00 90.88 222 MET A N 1
ATOM 1767 C CA . MET A 1 222 ? 18.492 10.174 -31.277 1.00 90.88 222 MET A CA 1
ATOM 1768 C C . MET A 1 222 ? 18.093 9.954 -29.812 1.00 90.88 222 MET A C 1
ATOM 1770 O O . MET A 1 222 ? 18.849 10.333 -28.917 1.00 90.88 222 MET A O 1
ATOM 1774 N N . ALA A 1 223 ? 16.951 9.307 -29.553 1.00 90.12 223 ALA A N 1
ATOM 1775 C CA . ALA A 1 223 ? 16.492 9.008 -28.194 1.00 90.12 223 ALA A CA 1
ATOM 1776 C C . ALA A 1 223 ? 17.505 8.153 -27.410 1.00 90.12 223 ALA A C 1
ATOM 1778 O O . ALA A 1 223 ? 17.788 8.448 -26.248 1.00 90.12 223 ALA A O 1
ATOM 1779 N N . ALA A 1 224 ? 18.113 7.151 -28.057 1.00 89.50 224 ALA A N 1
ATOM 1780 C CA . ALA A 1 224 ? 19.170 6.326 -27.470 1.00 89.50 224 ALA A CA 1
ATOM 1781 C C . ALA A 1 224 ? 20.378 7.161 -27.014 1.00 89.50 224 ALA A C 1
ATOM 1783 O O . ALA A 1 224 ? 20.836 7.033 -25.877 1.00 89.50 224 ALA A O 1
ATOM 1784 N N . LYS A 1 225 ? 20.864 8.061 -27.880 1.00 90.50 225 LYS A N 1
ATOM 1785 C CA . LYS A 1 225 ? 21.986 8.961 -27.565 1.00 90.50 225 LYS A CA 1
ATOM 1786 C C . LYS A 1 225 ? 21.626 9.944 -26.454 1.00 90.50 225 LYS A C 1
ATOM 1788 O O . LYS A 1 225 ? 22.416 10.149 -25.536 1.00 90.50 225 LYS A O 1
ATOM 1793 N N . TYR A 1 226 ? 20.419 10.505 -26.501 1.00 90.25 226 TYR A N 1
ATOM 1794 C CA . TYR A 1 226 ? 19.928 11.418 -25.472 1.00 90.25 226 TYR A CA 1
ATOM 1795 C C . TYR A 1 226 ? 19.872 10.752 -24.091 1.00 90.25 226 TYR A C 1
ATOM 1797 O O . TYR A 1 226 ? 20.331 11.342 -23.114 1.00 90.25 226 TYR A O 1
ATOM 1805 N N . GLY A 1 227 ? 19.393 9.505 -24.006 1.00 86.62 227 GLY A N 1
ATOM 1806 C CA . GLY A 1 227 ? 19.356 8.737 -22.757 1.00 86.62 227 GLY A CA 1
ATOM 1807 C C . GLY A 1 227 ? 20.726 8.621 -22.078 1.00 86.62 227 GLY A C 1
ATOM 1808 O O . GLY A 1 227 ? 20.831 8.827 -20.867 1.00 86.62 227 GLY A O 1
ATOM 1809 N N . GLY A 1 228 ? 21.784 8.39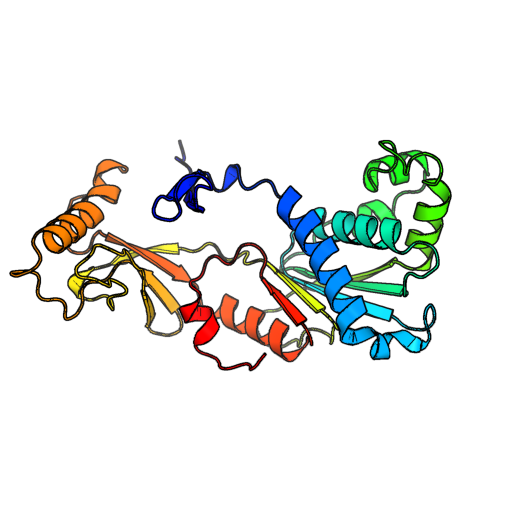5 -22.864 1.00 88.19 228 GLY A N 1
ATOM 1810 C CA . GLY A 1 228 ? 23.168 8.340 -22.381 1.00 88.19 228 GLY A CA 1
ATOM 1811 C C . GLY A 1 228 ? 23.755 9.691 -21.951 1.00 88.19 228 GLY A C 1
ATOM 1812 O O . GLY A 1 228 ? 24.743 9.717 -21.220 1.00 88.19 228 GLY A O 1
ATOM 1813 N N . LEU A 1 229 ? 23.150 10.816 -22.352 1.00 90.56 229 LEU A N 1
ATOM 1814 C CA . LEU A 1 229 ? 23.604 12.169 -22.001 1.00 90.56 229 LEU A CA 1
ATOM 1815 C C . LEU A 1 229 ? 23.008 12.693 -20.687 1.00 90.56 229 LEU A C 1
ATOM 1817 O O . LEU A 1 229 ? 23.594 13.572 -20.058 1.00 90.56 229 LEU A O 1
ATOM 1821 N N . VAL A 1 230 ? 21.868 12.164 -20.232 1.00 87.69 230 VAL A N 1
ATOM 1822 C CA . VAL A 1 230 ? 21.165 12.696 -19.046 1.00 87.69 230 VAL A CA 1
ATOM 1823 C C . VAL A 1 230 ? 22.021 12.607 -17.780 1.00 87.69 230 VAL A C 1
ATOM 1825 O O . VAL A 1 230 ? 22.045 13.544 -16.980 1.00 87.69 230 VAL A O 1
ATOM 1828 N N . LYS A 1 231 ? 22.703 11.476 -17.575 1.00 86.88 231 LYS A N 1
ATOM 1829 C CA . LYS A 1 231 ? 23.550 11.241 -16.400 1.00 86.88 231 LYS A CA 1
ATOM 1830 C C . LYS A 1 231 ? 24.792 12.152 -16.382 1.00 86.88 231 LYS A C 1
ATOM 1832 O O . LYS A 1 231 ? 24.934 12.865 -15.385 1.00 86.88 231 LYS A O 1
ATOM 1837 N N . PRO A 1 232 ? 25.634 12.207 -17.438 1.00 89.62 232 PRO A N 1
ATOM 1838 C CA . PRO A 1 232 ? 26.798 13.097 -17.467 1.00 89.62 232 PRO A CA 1
ATOM 1839 C C . PRO A 1 232 ? 26.413 14.583 -17.446 1.00 89.62 232 PRO A C 1
ATOM 1841 O O . PRO A 1 232 ? 27.095 15.382 -16.816 1.00 89.62 232 PRO A O 1
ATOM 1844 N N . ALA A 1 233 ? 25.266 14.971 -18.017 1.00 89.19 233 ALA A N 1
ATOM 1845 C CA . ALA A 1 233 ? 24.785 16.354 -17.934 1.00 89.19 233 ALA A CA 1
ATOM 1846 C C . ALA A 1 233 ? 24.401 16.793 -16.506 1.00 89.19 233 ALA A C 1
ATOM 1848 O O . ALA A 1 233 ? 24.346 17.987 -16.219 1.00 89.19 233 ALA A O 1
ATOM 1849 N N . LYS A 1 234 ? 24.098 15.845 -15.607 1.00 85.69 234 LYS A N 1
ATOM 1850 C CA . LYS A 1 234 ? 23.634 16.122 -14.236 1.00 85.69 234 LYS A CA 1
ATOM 1851 C C . LYS A 1 234 ? 24.668 15.823 -13.153 1.00 85.69 234 LYS A C 1
ATOM 1853 O O . LYS A 1 234 ? 24.439 16.195 -12.004 1.00 85.69 234 LYS A O 1
ATOM 1858 N N . ARG A 1 235 ? 25.761 15.126 -13.468 1.00 84.38 235 ARG A N 1
ATOM 1859 C CA . ARG A 1 235 ? 26.775 14.706 -12.492 1.00 84.38 235 ARG A CA 1
ATOM 1860 C C . ARG A 1 235 ? 28.164 15.097 -12.970 1.00 84.38 235 ARG A C 1
ATOM 1862 O O . ARG A 1 235 ? 28.567 14.745 -14.070 1.00 84.38 235 ARG A O 1
ATOM 1869 N N . GLN A 1 236 ? 28.903 15.793 -12.110 1.00 84.06 236 GLN A N 1
ATOM 1870 C CA . GLN A 1 236 ? 30.320 16.063 -12.345 1.00 84.06 236 GLN A CA 1
ATOM 1871 C C . GLN A 1 236 ? 31.101 14.740 -12.354 1.00 84.06 236 GLN A C 1
ATOM 1873 O O . GLN A 1 236 ? 30.778 13.833 -11.586 1.00 84.06 236 GLN A O 1
ATOM 1878 N N . HIS A 1 237 ? 32.122 14.651 -13.209 1.00 86.06 237 HIS A N 1
ATOM 1879 C CA . HIS A 1 237 ? 32.998 13.478 -13.360 1.00 86.06 237 HIS A CA 1
ATOM 1880 C C . HIS A 1 237 ? 32.323 12.197 -13.890 1.00 86.06 237 HIS A C 1
ATOM 1882 O O . HIS A 1 237 ? 32.847 11.105 -13.695 1.00 86.06 237 HIS A O 1
ATOM 1888 N N . GLU A 1 238 ? 31.181 12.307 -14.575 1.00 88.38 238 GLU A N 1
ATOM 1889 C CA . GLU A 1 238 ? 30.622 11.210 -15.375 1.00 88.38 238 GLU A CA 1
ATOM 1890 C C . GLU A 1 238 ? 30.862 11.491 -16.860 1.00 88.38 238 GLU A C 1
ATOM 1892 O O . GLU A 1 238 ? 30.514 12.559 -17.365 1.00 88.38 238 GLU A O 1
ATOM 1897 N N . GLU A 1 239 ? 31.449 10.525 -17.560 1.00 88.25 239 GLU A N 1
ATOM 1898 C CA . GLU A 1 239 ? 31.683 10.605 -19.000 1.00 88.25 239 GLU A CA 1
ATOM 1899 C C . GLU A 1 239 ? 30.494 10.051 -19.788 1.00 88.25 239 GLU A C 1
ATOM 1901 O O . GLU A 1 239 ? 29.742 9.187 -19.320 1.00 88.25 239 GLU A O 1
ATOM 1906 N N . TYR A 1 240 ? 30.334 10.546 -21.014 1.00 89.12 240 TYR A N 1
ATOM 1907 C CA . TYR A 1 240 ? 29.384 9.973 -21.956 1.00 89.12 240 TYR A CA 1
ATOM 1908 C C . TYR A 1 240 ? 29.824 8.564 -22.376 1.00 89.12 240 TYR A C 1
ATOM 1910 O O . TYR A 1 240 ? 30.997 8.314 -22.641 1.00 89.12 240 TYR A O 1
ATOM 1918 N N . GLY A 1 241 ? 28.859 7.656 -22.507 1.00 86.50 241 GLY A N 1
ATOM 1919 C CA . GLY A 1 241 ? 29.078 6.333 -23.076 1.00 86.50 241 GLY A CA 1
ATOM 1920 C C . GLY A 1 241 ? 27.774 5.717 -23.568 1.00 86.50 241 GLY A C 1
ATOM 1921 O O . GLY A 1 241 ? 26.698 6.009 -23.047 1.00 86.50 241 GLY A O 1
ATOM 1922 N N . ASP A 1 242 ? 27.863 4.828 -24.555 1.00 80.19 242 ASP A N 1
ATOM 1923 C CA . ASP A 1 242 ? 26.679 4.206 -25.169 1.00 80.19 242 ASP A CA 1
ATOM 1924 C C . ASP A 1 242 ? 25.895 3.302 -24.191 1.00 80.19 242 ASP A C 1
ATOM 1926 O O . ASP A 1 242 ? 24.697 3.088 -24.360 1.00 80.19 242 ASP A O 1
ATOM 1930 N N . ALA A 1 243 ? 26.537 2.856 -23.106 1.00 87.00 243 ALA A N 1
ATOM 1931 C CA . ALA A 1 243 ? 25.926 2.082 -22.024 1.00 87.00 243 ALA A CA 1
ATOM 1932 C C . ALA A 1 243 ? 25.574 2.914 -20.772 1.00 87.00 243 ALA A C 1
ATOM 1934 O O . ALA A 1 243 ? 25.472 2.356 -19.684 1.00 87.00 243 ALA A O 1
ATOM 1935 N N . LYS A 1 244 ? 25.430 4.244 -20.890 1.00 88.19 244 LYS A N 1
ATOM 1936 C CA . LYS A 1 244 ? 25.174 5.161 -19.755 1.00 88.19 244 LYS A CA 1
ATOM 1937 C C . LYS A 1 244 ? 23.711 5.572 -19.569 1.00 88.19 244 LYS A C 1
ATOM 1939 O O . LYS A 1 244 ? 23.406 6.428 -18.732 1.00 88.19 244 LYS A O 1
ATOM 1944 N N . SER A 1 245 ? 22.791 4.966 -20.317 1.00 89.25 245 SER A N 1
ATOM 1945 C CA . SER A 1 245 ? 21.358 5.190 -20.097 1.00 89.25 245 SER A CA 1
ATOM 1946 C C . SER A 1 245 ? 20.914 4.597 -18.763 1.00 89.25 245 SER A C 1
ATOM 1948 O O . SER A 1 245 ? 21.556 3.696 -18.236 1.00 89.25 245 SER A O 1
ATOM 1950 N N . GLN A 1 246 ? 19.829 5.113 -18.190 1.00 87.00 246 GLN A N 1
ATOM 1951 C CA . GLN A 1 246 ? 19.380 4.708 -16.857 1.00 87.00 246 GLN A CA 1
ATOM 1952 C C . GLN A 1 246 ? 18.317 3.607 -16.928 1.00 87.00 246 GLN A C 1
ATOM 1954 O O . GLN A 1 246 ? 17.346 3.719 -17.676 1.00 87.00 246 GLN A O 1
ATOM 1959 N N . ALA A 1 247 ? 18.478 2.582 -16.096 1.00 86.00 247 ALA A N 1
ATOM 1960 C CA . ALA A 1 247 ? 17.452 1.599 -15.772 1.00 86.00 247 ALA A CA 1
ATOM 1961 C C . ALA A 1 247 ? 17.111 1.648 -14.286 1.00 86.00 247 ALA A C 1
ATOM 1963 O O . ALA A 1 247 ? 17.958 1.952 -13.446 1.00 86.00 247 ALA A O 1
ATOM 1964 N N . LEU A 1 248 ? 15.874 1.286 -13.974 1.00 83.81 248 LEU A N 1
ATOM 1965 C CA . LEU A 1 248 ? 15.387 1.077 -12.622 1.00 83.81 248 LEU A CA 1
ATOM 1966 C C . LEU A 1 248 ? 15.472 -0.407 -12.274 1.00 83.81 248 LEU A C 1
ATOM 1968 O O . LEU A 1 248 ? 14.914 -1.239 -12.985 1.00 83.81 248 LEU A O 1
ATOM 1972 N N . VAL A 1 249 ? 16.149 -0.733 -11.177 1.00 80.94 249 VAL A N 1
ATOM 1973 C CA . VAL A 1 249 ? 16.320 -2.108 -10.699 1.00 80.94 249 VAL A CA 1
ATOM 1974 C C . VAL A 1 249 ? 15.550 -2.323 -9.409 1.00 80.94 249 VAL A C 1
ATOM 1976 O O . VAL A 1 249 ? 15.662 -1.533 -8.466 1.00 80.94 249 VAL A O 1
ATOM 1979 N N . VAL A 1 250 ? 14.800 -3.421 -9.367 1.00 75.75 250 VAL A N 1
ATOM 1980 C CA . VAL A 1 250 ? 14.101 -3.905 -8.174 1.00 75.75 250 VAL A CA 1
ATOM 1981 C C . VAL A 1 250 ? 14.597 -5.301 -7.820 1.00 75.75 250 VAL A C 1
ATOM 1983 O O . VAL A 1 250 ? 14.734 -6.160 -8.694 1.00 75.75 250 VAL A O 1
ATOM 1986 N N . THR A 1 251 ? 14.895 -5.501 -6.536 1.00 72.12 251 THR A N 1
ATOM 1987 C CA . THR A 1 251 ? 15.483 -6.737 -6.015 1.00 72.12 251 THR A CA 1
ATOM 1988 C C . THR A 1 251 ? 14.442 -7.830 -5.765 1.00 72.12 251 THR A C 1
ATOM 1990 O O . THR A 1 251 ? 13.241 -7.576 -5.664 1.00 72.12 251 THR A O 1
ATOM 1993 N N . GLU A 1 252 ? 14.910 -9.073 -5.659 1.00 69.81 252 GLU A N 1
ATOM 1994 C CA . GLU A 1 252 ? 14.074 -10.263 -5.458 1.00 69.81 252 GLU A CA 1
ATOM 1995 C C . GLU A 1 252 ? 13.300 -10.248 -4.127 1.00 69.81 252 GLU A C 1
ATOM 1997 O O . GLU A 1 252 ? 12.168 -10.726 -4.056 1.00 69.81 252 GLU A O 1
ATOM 2002 N N . SER A 1 253 ? 13.855 -9.628 -3.083 1.00 72.00 253 SER A N 1
ATOM 2003 C CA . SER A 1 253 ? 13.217 -9.506 -1.765 1.00 72.00 253 SER A CA 1
ATOM 2004 C C . SER A 1 253 ? 11.869 -8.781 -1.813 1.00 72.00 253 SER A C 1
ATOM 2006 O O . SER A 1 253 ? 10.933 -9.183 -1.116 1.00 72.00 253 SER A O 1
ATOM 2008 N N . PHE A 1 254 ? 11.717 -7.774 -2.681 1.00 74.62 254 PHE A N 1
ATOM 2009 C CA . PHE A 1 254 ? 10.429 -7.123 -2.920 1.00 74.62 254 PHE A CA 1
ATOM 2010 C C . PHE A 1 254 ? 9.388 -8.098 -3.465 1.00 74.62 254 PHE A C 1
ATOM 2012 O O . PHE A 1 254 ? 8.246 -8.101 -3.004 1.00 74.62 254 PHE A O 1
ATOM 2019 N N . LYS A 1 255 ? 9.785 -8.931 -4.432 1.00 74.19 255 LYS A N 1
ATOM 2020 C CA . LYS A 1 255 ? 8.897 -9.904 -5.066 1.00 74.19 255 LYS A CA 1
ATOM 2021 C C . LYS A 1 255 ? 8.422 -10.935 -4.055 1.00 74.19 255 LYS A C 1
ATOM 2023 O O . LYS A 1 255 ? 7.221 -11.139 -3.948 1.00 74.19 255 LYS A O 1
ATOM 2028 N N . VAL A 1 256 ? 9.336 -11.505 -3.271 1.00 78.88 256 VAL A N 1
ATOM 2029 C CA . VAL A 1 256 ? 8.987 -12.477 -2.224 1.00 78.88 256 VAL A CA 1
ATOM 2030 C C . VAL A 1 256 ? 7.968 -11.882 -1.250 1.00 78.88 256 VAL A C 1
ATOM 2032 O O . VAL A 1 256 ? 6.996 -12.536 -0.880 1.00 78.88 256 VAL A O 1
ATOM 2035 N N . LEU A 1 257 ? 8.149 -10.623 -0.846 1.00 80.81 257 LEU A N 1
ATOM 2036 C CA . LEU A 1 257 ? 7.228 -9.977 0.084 1.00 80.81 257 LEU A CA 1
ATOM 2037 C C . LEU A 1 257 ? 5.861 -9.658 -0.547 1.00 80.81 257 LEU A C 1
ATOM 2039 O O . LEU A 1 257 ? 4.834 -9.798 0.117 1.00 80.81 257 LEU A O 1
ATOM 2043 N N . LEU A 1 258 ? 5.842 -9.242 -1.814 1.00 81.69 258 LEU A N 1
ATOM 2044 C CA . LEU A 1 258 ? 4.610 -9.004 -2.565 1.00 81.69 258 LEU A CA 1
ATOM 2045 C C . LEU A 1 258 ? 3.846 -10.314 -2.825 1.00 81.69 258 LEU A C 1
ATOM 2047 O O . LEU A 1 258 ? 2.627 -10.344 -2.690 1.00 81.69 258 LEU A O 1
ATOM 2051 N N . GLU A 1 259 ? 4.551 -11.401 -3.144 1.00 82.88 259 GLU A N 1
ATOM 2052 C CA . GLU A 1 259 ? 3.972 -12.738 -3.317 1.00 82.88 259 GLU A CA 1
ATOM 2053 C C . GLU A 1 259 ? 3.297 -13.219 -2.035 1.00 82.88 259 GLU A C 1
ATOM 2055 O O . GLU A 1 259 ? 2.141 -13.629 -2.082 1.00 82.88 259 GLU A O 1
ATOM 2060 N N . ARG A 1 260 ? 3.934 -13.026 -0.875 1.00 85.44 260 ARG A N 1
ATOM 2061 C CA . ARG A 1 260 ? 3.299 -13.314 0.420 1.00 85.44 260 ARG A CA 1
ATOM 2062 C C . ARG A 1 260 ? 2.007 -12.526 0.625 1.00 85.44 260 ARG A C 1
ATOM 2064 O O . ARG A 1 260 ? 1.044 -13.083 1.146 1.00 85.44 260 ARG A O 1
ATOM 2071 N N . ALA A 1 261 ? 1.968 -11.257 0.217 1.00 86.06 261 ALA A N 1
ATOM 2072 C CA . ALA A 1 261 ? 0.753 -10.453 0.322 1.00 86.06 261 ALA A CA 1
ATOM 2073 C C . ALA A 1 261 ? -0.356 -10.965 -0.611 1.00 86.06 261 ALA A C 1
ATOM 2075 O O . ALA A 1 261 ? -1.525 -10.904 -0.245 1.00 86.06 261 ALA A O 1
ATOM 2076 N N . TYR A 1 262 ? -0.017 -11.479 -1.798 1.00 85.62 262 TYR A N 1
ATOM 2077 C CA . TYR A 1 262 ? -0.988 -12.116 -2.693 1.00 85.62 262 TYR A CA 1
ATOM 2078 C C . TYR A 1 262 ? -1.502 -13.453 -2.157 1.00 85.62 262 TYR A C 1
ATOM 2080 O O . TYR A 1 262 ? -2.700 -13.700 -2.204 1.00 85.62 262 TYR A O 1
ATOM 2088 N N . GLU A 1 263 ? -0.624 -14.302 -1.628 1.00 88.69 263 GLU A N 1
ATOM 2089 C CA . GLU A 1 263 ? -0.996 -15.631 -1.126 1.00 88.69 263 GLU A CA 1
ATOM 2090 C C . GLU A 1 263 ? -1.859 -15.559 0.140 1.00 88.69 263 GLU A C 1
ATOM 2092 O O . GLU A 1 263 ? -2.730 -16.400 0.348 1.00 88.69 263 GLU A O 1
ATOM 2097 N N . ASN A 1 264 ? -1.661 -14.528 0.967 1.00 89.31 264 ASN A N 1
ATOM 2098 C CA . ASN A 1 264 ? -2.334 -14.382 2.258 1.00 89.31 264 ASN A CA 1
ATOM 2099 C C . ASN A 1 264 ? -3.471 -13.351 2.242 1.00 89.31 264 ASN A C 1
ATOM 2101 O O . ASN A 1 264 ? -3.945 -12.940 3.306 1.00 89.31 264 ASN A O 1
ATOM 2105 N N . SER A 1 265 ? -3.908 -12.869 1.073 1.00 91.19 265 SER A N 1
ATOM 2106 C CA . SER A 1 265 ? -5.028 -11.925 0.984 1.00 91.19 265 SER A CA 1
ATOM 2107 C C . SER A 1 265 ? -5.931 -12.128 -0.217 1.00 91.19 265 SER A C 1
ATOM 2109 O O . SER A 1 265 ? -5.472 -12.364 -1.324 1.00 91.19 265 SER A O 1
ATOM 2111 N N . ILE A 1 266 ? -7.236 -11.932 -0.004 1.00 91.12 266 ILE A N 1
ATOM 2112 C CA . ILE A 1 266 ? -8.228 -11.968 -1.090 1.00 91.12 266 ILE A CA 1
ATOM 2113 C C . ILE A 1 266 ? -8.013 -10.786 -2.045 1.00 91.12 266 ILE A C 1
ATOM 2115 O O . ILE A 1 266 ? -8.069 -10.944 -3.261 1.00 91.12 266 ILE A O 1
ATOM 2119 N N . TRP A 1 267 ? -7.770 -9.590 -1.502 1.00 92.94 267 TRP A N 1
ATOM 2120 C CA . TRP A 1 267 ? -7.528 -8.384 -2.294 1.00 92.94 267 TRP A CA 1
ATOM 2121 C C . TRP A 1 267 ? -6.211 -7.726 -1.894 1.00 92.94 267 TRP A C 1
ATOM 2123 O O . TRP A 1 267 ? -6.081 -7.213 -0.788 1.00 92.94 267 TRP A O 1
ATOM 2133 N N . THR A 1 268 ? -5.264 -7.607 -2.823 1.00 91.44 268 THR A N 1
ATOM 2134 C CA . THR A 1 268 ? -4.017 -6.859 -2.587 1.00 91.44 268 THR A CA 1
ATOM 2135 C C . THR A 1 268 ? -4.003 -5.548 -3.367 1.00 91.44 268 THR A C 1
ATOM 2137 O O . THR A 1 268 ? -4.149 -5.521 -4.587 1.00 91.44 268 THR A O 1
ATOM 2140 N N . THR A 1 269 ? -3.846 -4.433 -2.653 1.00 90.62 269 THR A N 1
ATOM 2141 C CA . THR A 1 269 ? -3.703 -3.085 -3.213 1.00 90.62 269 THR A CA 1
ATOM 2142 C C . THR A 1 269 ? -2.262 -2.619 -3.044 1.00 90.62 269 THR A C 1
ATOM 2144 O O . THR A 1 269 ? -1.790 -2.432 -1.922 1.00 90.62 269 THR A O 1
ATOM 2147 N N . ILE A 1 270 ? -1.578 -2.390 -4.166 1.00 86.50 270 ILE A N 1
ATOM 2148 C CA . ILE A 1 270 ? -0.229 -1.819 -4.179 1.00 86.50 270 ILE A CA 1
ATOM 2149 C C . ILE A 1 270 ? -0.334 -0.293 -4.113 1.00 86.50 270 ILE A C 1
ATOM 2151 O O . ILE A 1 270 ? -1.003 0.328 -4.940 1.00 86.50 270 ILE A O 1
ATOM 2155 N N . ILE A 1 271 ? 0.330 0.302 -3.128 1.00 84.06 271 ILE A N 1
ATOM 2156 C CA . ILE A 1 271 ? 0.460 1.747 -2.950 1.00 84.06 271 ILE A CA 1
ATOM 2157 C C . ILE A 1 271 ? 1.772 2.183 -3.598 1.00 84.06 271 ILE A C 1
ATOM 2159 O O . ILE A 1 271 ? 2.828 1.645 -3.262 1.00 84.06 271 ILE A O 1
ATOM 2163 N N . ASP A 1 272 ? 1.695 3.172 -4.493 1.00 73.94 272 ASP A N 1
ATOM 2164 C CA . ASP A 1 272 ? 2.836 3.697 -5.256 1.00 73.94 272 ASP A CA 1
ATOM 2165 C C . ASP A 1 272 ? 3.644 2.578 -5.953 1.00 73.94 272 ASP A C 1
ATOM 2167 O O . ASP A 1 272 ? 4.785 2.302 -5.565 1.00 73.94 272 ASP A O 1
ATOM 2171 N N . PRO A 1 273 ? 3.063 1.849 -6.930 1.00 66.44 273 PRO A N 1
ATOM 2172 C CA . PRO A 1 273 ? 3.786 0.794 -7.629 1.00 66.44 273 PRO A CA 1
ATOM 2173 C C . PRO A 1 273 ? 4.966 1.399 -8.403 1.00 66.44 273 PRO A C 1
ATOM 2175 O O . PRO A 1 273 ? 4.794 2.010 -9.450 1.00 66.44 273 PRO A O 1
ATOM 2178 N N . LYS A 1 274 ? 6.186 1.197 -7.897 1.00 64.19 274 LYS A N 1
ATOM 2179 C CA . LYS A 1 274 ? 7.434 1.668 -8.532 1.00 64.19 274 LYS A CA 1
ATOM 2180 C C . LYS A 1 274 ? 7.959 0.729 -9.628 1.00 64.19 274 LYS A C 1
ATOM 2182 O O . LYS A 1 274 ? 9.145 0.746 -9.942 1.00 64.19 274 LYS A O 1
ATOM 2187 N N . VAL A 1 275 ? 7.096 -0.144 -10.139 1.00 61.47 275 VAL A N 1
ATOM 2188 C CA . VAL A 1 275 ? 7.391 -1.188 -11.129 1.00 61.47 275 VAL A CA 1
ATOM 2189 C C . VAL A 1 275 ? 6.312 -1.174 -12.203 1.00 61.47 275 VAL A C 1
ATOM 2191 O O . VAL A 1 275 ? 5.170 -0.797 -11.933 1.00 61.47 275 VAL A O 1
ATOM 2194 N N . THR A 1 276 ? 6.662 -1.584 -13.420 1.00 59.81 276 THR A N 1
ATOM 2195 C CA . THR A 1 276 ? 5.725 -1.580 -14.548 1.00 59.81 276 THR A CA 1
ATOM 2196 C C . THR A 1 276 ? 4.606 -2.604 -14.382 1.00 59.81 276 THR A C 1
ATOM 2198 O O . THR A 1 276 ? 4.708 -3.592 -13.654 1.00 59.81 276 THR A O 1
ATOM 2201 N N . LEU A 1 277 ? 3.524 -2.399 -15.134 1.00 57.50 277 LEU A N 1
ATOM 2202 C CA . LEU A 1 277 ? 2.441 -3.374 -15.239 1.00 57.50 277 LEU A CA 1
ATOM 2203 C C . LEU A 1 277 ? 2.927 -4.731 -15.760 1.00 57.50 277 LEU A C 1
ATOM 2205 O O . LEU A 1 277 ? 2.345 -5.736 -15.380 1.00 57.50 277 LEU A O 1
ATOM 2209 N N . GLU A 1 278 ? 3.966 -4.797 -16.597 1.00 58.00 278 GLU A N 1
ATOM 2210 C CA . GLU A 1 278 ? 4.523 -6.076 -17.065 1.00 58.00 278 GLU A CA 1
ATOM 2211 C C . GLU A 1 278 ? 5.155 -6.889 -15.936 1.00 58.00 278 GLU A C 1
ATOM 2213 O O . GLU A 1 278 ? 4.913 -8.093 -15.850 1.00 58.00 278 GLU A O 1
ATOM 2218 N N . PHE A 1 279 ? 5.872 -6.232 -15.016 1.00 59.81 279 PHE A N 1
ATOM 2219 C CA . PHE A 1 279 ? 6.358 -6.876 -13.794 1.00 59.81 279 PHE A CA 1
ATOM 2220 C C . PHE A 1 279 ? 5.199 -7.501 -12.996 1.00 59.81 279 PHE A C 1
ATOM 2222 O O . PHE A 1 279 ? 5.324 -8.613 -12.489 1.00 59.81 279 PHE A O 1
ATOM 2229 N N . LEU A 1 280 ? 4.050 -6.817 -12.937 1.00 59.28 280 LEU A N 1
ATOM 2230 C CA . LEU A 1 280 ? 2.851 -7.299 -12.242 1.00 59.28 280 LEU A CA 1
ATOM 2231 C C . LEU A 1 280 ? 2.092 -8.384 -13.032 1.00 59.28 280 LEU A C 1
ATOM 2233 O O . LEU A 1 280 ? 1.553 -9.312 -12.438 1.00 59.28 280 LEU A O 1
ATOM 2237 N N . LYS A 1 281 ? 2.058 -8.290 -14.368 1.00 54.78 281 LYS A N 1
ATOM 2238 C CA . LYS A 1 281 ? 1.345 -9.209 -15.275 1.00 54.78 281 LYS A CA 1
ATOM 2239 C C . LYS A 1 281 ? 2.079 -10.519 -15.530 1.00 54.78 281 LYS A C 1
ATOM 2241 O O . LYS A 1 281 ? 1.443 -11.474 -15.972 1.00 54.78 281 LYS A O 1
ATOM 2246 N N . ALA A 1 282 ? 3.379 -10.598 -15.238 1.00 52.38 282 ALA A N 1
ATOM 2247 C CA . ALA A 1 282 ? 4.165 -11.826 -15.364 1.00 52.38 282 ALA A CA 1
ATOM 2248 C C . ALA A 1 282 ? 3.597 -13.012 -14.546 1.00 52.38 282 ALA A C 1
ATOM 2250 O O . ALA A 1 282 ? 4.051 -14.144 -14.715 1.00 52.38 282 ALA A O 1
ATOM 2251 N N . ARG A 1 283 ? 2.567 -12.793 -13.710 1.00 48.59 283 ARG A N 1
ATOM 2252 C CA . ARG A 1 283 ? 1.687 -13.841 -13.184 1.00 48.59 283 ARG A CA 1
ATOM 2253 C C . ARG A 1 283 ? 0.208 -13.532 -13.459 1.00 48.59 283 ARG A C 1
ATOM 2255 O O . ARG A 1 283 ? -0.344 -12.542 -12.992 1.00 48.59 283 ARG A O 1
ATOM 2262 N N . ARG A 1 284 ? -0.433 -14.436 -14.211 1.00 40.12 284 ARG A N 1
ATOM 2263 C CA . ARG A 1 284 ? -1.890 -14.560 -14.376 1.00 40.12 284 ARG A CA 1
ATOM 2264 C C . ARG A 1 284 ? -2.556 -14.725 -13.007 1.00 40.12 284 ARG A C 1
ATOM 2266 O O . ARG A 1 284 ? -2.453 -15.792 -12.412 1.00 40.12 284 ARG A O 1
ATOM 2273 N N . ILE A 1 285 ? -3.297 -13.718 -12.569 1.00 28.53 285 ILE A N 1
ATOM 2274 C CA . ILE A 1 285 ? -4.384 -13.876 -11.602 1.00 28.53 285 ILE A CA 1
ATOM 2275 C C . ILE A 1 285 ? -5.602 -13.261 -12.295 1.00 28.53 285 ILE A C 1
ATOM 2277 O O . ILE A 1 285 ? -5.584 -12.083 -12.650 1.00 28.53 285 ILE A O 1
ATOM 2281 N N . TRP A 1 286 ? -6.574 -14.105 -12.641 1.00 30.39 286 TRP A N 1
ATOM 2282 C CA . TRP A 1 286 ? -7.813 -13.693 -13.302 1.00 30.39 286 TRP A CA 1
ATOM 2283 C C . TRP A 1 286 ? -8.640 -12.790 -12.372 1.00 30.39 286 TRP A C 1
ATOM 2285 O O . TRP A 1 286 ? -8.531 -12.910 -11.152 1.00 30.39 286 TRP A O 1
ATOM 2295 N N . PHE A 1 287 ? -9.397 -11.876 -12.991 1.00 30.12 287 PHE A N 1
ATOM 2296 C CA . PHE A 1 287 ? -10.313 -10.912 -12.367 1.00 30.12 287 PHE A CA 1
ATOM 2297 C C . PHE A 1 287 ? -11.334 -11.547 -11.420 1.00 30.12 287 PHE A C 1
ATOM 2299 O O . PHE A 1 287 ? -11.789 -12.673 -11.724 1.00 30.12 287 PHE A O 1
#

Foldseek 3Di:
DDDPPFQWDWDADPVDRLDTDTDGPVPPPCLVLLVVLLVVVVVLCVVVVVQCVVFQVGEAEEEEAAPAQCLSNLLSVLVNCVVCPPRDHAYEYEYEDQDDHNHLLNQLVPDPDLVSNCVSNVQCDDPNVVVSVSSSVCCVSRYHYDYDHDDPDDDFDAAGQEYEYEDPDDFDKDFFQQLPADAPAPPLNSDHDWDWDDDPQKIKTFHHQHPPDCVVRVVVVVVQQVQQVPVCVVDPPDDGDNRGGIITIDGNSSVVVVVSNVVRYPYYDYDPPPDDVCVVVVDDDDD

Radius of gyration: 22.77 Å; chains: 1; bounding box: 56×38×68 Å

Sequence (287 aa):
MTQLMTLLITMQLKENVFWSKLVPQRDSNYDYVRSLVKDKVSKFSVAFKHLFVAGSKTTLIINSVNNSENKEIFLGLIDFIKLKKDKVTKIHVNLYDKSEIYSWFDKFADAASYDKLKDLCELNKGSAKGQADSIIDLLRTRLTYSKYKLEDGKKEQSYAHMSFFKNNERVQATDVDVLKQTTGVVSNGLMPGEAATNKNGSYYTSFGLQGVDLDSAPQLKMAAKYGGLVKPAKRQHEEYGDAKSQALVVTESFKVLLERAYENSIWTTIIDPKVTLEFLKARRIWF

Organism: NCBI:txid1481914